Protein AF-A0A5C3EDG6-F1 (afdb_monomer_lite)

InterPro domains:
  IPR040554 Peroxisomal membrane protein PEX14-like, KPWE domain [PF17733] (113-162)
  IPR058841 PEX14-like, helix-turn-helix domain [PF25871] (17-84)

Secondary structure (DSSP, 8-state):
-------------HHHHHHHHHH-----HHHHHHHHHHHHHHHHTT--HHHHHHHHHHHHHHHHHHHH-----HHHHHHHHHHHS---S-----------------------PPPHHHHHHHHHHHTT-GGGSTT-----S----SPPPP--SPPPPPGGGSS-------------------------------

Organism: NCBI:txid86804

Structure (mmCIF, N/CA/C/O backbone):
data_AF-A0A5C3EDG6-F1
#
_entry.id   AF-A0A5C3EDG6-F1
#
loop_
_atom_site.group_PDB
_atom_site.id
_atom_site.type_symbol
_atom_site.label_atom_id
_atom_site.label_alt_id
_atom_site.label_comp_id
_atom_site.label_asym_id
_atom_site.label_entity_id
_atom_site.label_seq_id
_atom_site.pdbx_PDB_ins_code
_atom_site.Cartn_x
_atom_site.Cartn_y
_atom_site.Cartn_z
_atom_site.occupancy
_atom_site.B_iso_or_equiv
_atom_site.auth_seq_id
_atom_site.auth_comp_id
_atom_site.auth_asym_id
_atom_site.auth_atom_id
_atom_site.pdbx_PDB_model_num
ATOM 1 N N . MET A 1 1 ? -26.381 -23.309 8.662 1.00 38.94 1 MET A N 1
ATOM 2 C CA . MET A 1 1 ? -26.609 -22.016 7.978 1.00 38.94 1 MET A CA 1
ATOM 3 C C . MET A 1 1 ? -25.229 -21.528 7.627 1.00 38.94 1 MET A C 1
ATOM 5 O O . MET A 1 1 ? -24.615 -20.796 8.391 1.00 38.94 1 MET A O 1
ATOM 9 N N . ASP A 1 2 ? -24.713 -22.074 6.539 1.00 42.38 2 ASP A N 1
ATOM 10 C CA . ASP A 1 2 ? -23.326 -21.934 6.133 1.00 42.38 2 ASP A CA 1
ATOM 11 C C . ASP A 1 2 ? -23.305 -20.817 5.103 1.00 42.38 2 ASP A C 1
ATOM 13 O O . ASP A 1 2 ? -23.867 -20.935 4.014 1.00 42.38 2 ASP A O 1
ATOM 17 N N . VAL A 1 3 ? -22.793 -19.667 5.531 1.00 47.34 3 VAL A N 1
ATOM 18 C CA . VAL A 1 3 ? -22.734 -18.457 4.719 1.00 47.34 3 VAL A CA 1
ATOM 19 C C . VAL A 1 3 ? -21.514 -18.595 3.817 1.00 47.34 3 VAL A C 1
ATOM 21 O O . VAL A 1 3 ? -20.400 -18.218 4.179 1.00 47.34 3 VAL A O 1
ATOM 24 N N . ASP A 1 4 ? -21.737 -19.225 2.668 1.00 42.59 4 ASP A N 1
ATOM 25 C CA . ASP A 1 4 ? -20.781 -19.344 1.574 1.00 42.59 4 ASP A CA 1
ATOM 26 C C . ASP A 1 4 ? -20.322 -17.937 1.161 1.00 42.59 4 ASP A C 1
ATOM 28 O O . ASP A 1 4 ? -21.047 -17.172 0.528 1.00 42.59 4 ASP A O 1
ATOM 32 N N . THR A 1 5 ? -19.123 -17.554 1.601 1.00 53.88 5 THR A N 1
ATOM 33 C CA . THR A 1 5 ? -18.483 -16.284 1.232 1.00 53.88 5 THR A CA 1
ATOM 34 C C . THR A 1 5 ? -17.681 -16.492 -0.054 1.00 53.88 5 THR A C 1
ATOM 36 O O . THR A 1 5 ? -16.495 -16.173 -0.130 1.00 53.88 5 THR A O 1
ATOM 39 N N . SER A 1 6 ? -18.319 -17.071 -1.075 1.00 47.28 6 SER A N 1
ATOM 40 C CA . SER A 1 6 ? -17.792 -17.072 -2.436 1.00 47.28 6 SER A CA 1
ATOM 41 C C . SER A 1 6 ? -17.909 -15.652 -2.980 1.00 47.28 6 SER A C 1
ATOM 43 O O . SER A 1 6 ? -18.944 -15.217 -3.490 1.00 47.28 6 SER A O 1
ATOM 45 N N . LEU A 1 7 ? -16.838 -14.881 -2.794 1.00 44.56 7 LEU A N 1
ATOM 46 C CA . LEU A 1 7 ? -16.639 -13.646 -3.537 1.00 44.56 7 LEU A CA 1
ATOM 47 C C . LEU A 1 7 ? -16.675 -13.998 -5.032 1.00 44.56 7 LEU A C 1
ATOM 49 O O . LEU A 1 7 ? -15.916 -14.874 -5.457 1.00 44.56 7 LEU A O 1
ATOM 53 N N . PRO A 1 8 ? -17.501 -13.328 -5.853 1.00 41.94 8 PRO A N 1
ATOM 54 C CA . PRO A 1 8 ? -17.446 -13.518 -7.289 1.00 41.94 8 PRO A CA 1
ATOM 55 C C . PRO A 1 8 ? -16.081 -13.027 -7.778 1.00 41.94 8 PRO A C 1
ATOM 57 O O . PRO A 1 8 ? -15.821 -11.825 -7.843 1.00 41.94 8 PRO A O 1
ATOM 60 N N . SER A 1 9 ? -15.197 -13.965 -8.126 1.00 48.69 9 SER A N 1
ATOM 61 C CA . SER A 1 9 ? -14.055 -13.689 -8.991 1.00 48.69 9 SER A CA 1
ATOM 62 C C . SER A 1 9 ? -14.629 -13.347 -10.361 1.00 48.69 9 SER A C 1
ATOM 64 O O . SER A 1 9 ? -14.832 -14.205 -11.218 1.00 48.69 9 SER A O 1
ATOM 66 N N . VAL A 1 10 ? -15.001 -12.077 -10.529 1.00 45.22 10 VAL A N 1
ATOM 67 C CA . VAL A 1 10 ? -15.232 -11.507 -11.851 1.00 45.22 10 VAL A CA 1
ATOM 68 C C . VAL A 1 10 ? -13.946 -11.784 -12.632 1.00 45.22 10 VAL A C 1
ATOM 70 O O . VAL A 1 10 ? -12.870 -11.471 -12.108 1.00 45.22 10 VAL A O 1
ATOM 73 N N . PRO A 1 11 ? -14.011 -12.393 -13.828 1.00 48.34 11 PRO A N 1
ATOM 74 C CA . PRO A 1 11 ? -12.846 -12.576 -14.676 1.00 48.34 11 PRO A CA 1
ATOM 75 C C . PRO A 1 11 ? -12.397 -11.193 -15.152 1.00 48.34 11 PRO A C 1
ATOM 77 O O . PRO A 1 11 ? -12.751 -10.727 -16.230 1.00 48.34 11 PRO A O 1
ATOM 80 N N . TYR A 1 12 ? -11.657 -10.492 -14.300 1.00 58.28 12 TYR A N 1
ATOM 81 C CA . TYR A 1 12 ? -10.807 -9.403 -14.725 1.00 58.28 12 TYR A CA 1
ATOM 82 C C . TYR A 1 12 ? -9.760 -10.048 -15.616 1.00 58.28 12 TYR A C 1
ATOM 84 O O . TYR A 1 12 ? -8.950 -10.846 -15.142 1.00 58.28 12 TYR A O 1
ATOM 92 N N . ASP A 1 13 ? -9.828 -9.753 -16.909 1.00 73.25 13 ASP A N 1
ATOM 93 C CA . ASP A 1 13 ? -8.833 -10.196 -17.871 1.00 73.25 13 ASP A CA 1
ATOM 94 C C . ASP A 1 13 ? -7.509 -9.494 -17.526 1.00 73.25 13 ASP A C 1
ATOM 96 O O . ASP A 1 13 ? -7.235 -8.363 -17.939 1.00 73.25 13 ASP A O 1
ATOM 100 N N . ARG A 1 14 ? -6.745 -10.122 -16.622 1.00 75.62 14 ARG A N 1
ATOM 101 C CA . ARG A 1 14 ? -5.513 -9.578 -16.033 1.00 75.62 14 ARG A CA 1
ATOM 102 C C . ARG A 1 14 ? -4.515 -9.201 -17.125 1.00 75.62 14 ARG A C 1
ATOM 104 O O . ARG A 1 14 ? -3.837 -8.189 -17.007 1.00 75.62 14 ARG A O 1
ATOM 111 N N . GLU A 1 15 ? -4.502 -9.957 -18.215 1.00 78.19 15 GLU A N 1
ATOM 112 C CA . GLU A 1 15 ? -3.684 -9.714 -19.402 1.00 78.19 15 GLU A CA 1
ATOM 113 C C . GLU A 1 15 ? -4.014 -8.365 -20.062 1.00 78.19 15 GLU A C 1
ATOM 115 O O . GLU A 1 15 ? -3.121 -7.571 -20.368 1.00 78.19 15 GLU A O 1
ATOM 120 N N . VAL A 1 16 ? -5.301 -8.042 -20.218 1.00 80.12 16 VAL A N 1
ATOM 121 C CA . VAL A 1 16 ? -5.761 -6.757 -20.781 1.00 80.12 16 VAL A CA 1
ATOM 122 C C . VAL A 1 16 ? -5.409 -5.594 -19.850 1.00 80.12 16 VAL A C 1
ATOM 124 O O . VAL A 1 16 ? -5.025 -4.511 -20.290 1.00 80.12 16 VAL A O 1
ATOM 127 N N . ILE A 1 17 ? -5.491 -5.827 -18.543 1.00 81.69 17 ILE A N 1
ATOM 128 C CA . ILE A 1 17 ? -5.118 -4.855 -17.514 1.00 81.69 17 ILE A CA 1
ATOM 129 C C . ILE A 1 17 ? -3.613 -4.565 -17.550 1.00 81.69 17 ILE A C 1
ATOM 131 O O . ILE A 1 17 ? -3.209 -3.402 -17.594 1.00 81.69 17 ILE A O 1
ATOM 135 N N . TYR A 1 18 ? -2.773 -5.599 -17.565 1.00 83.31 18 TYR A N 1
ATOM 136 C CA . TYR A 1 18 ? -1.324 -5.428 -17.562 1.00 83.31 18 TYR A CA 1
ATOM 137 C C . TYR A 1 18 ? -0.801 -4.846 -18.874 1.00 83.31 18 TYR A C 1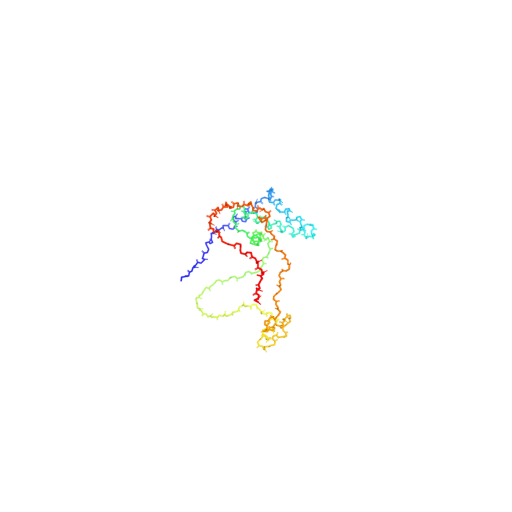
ATOM 139 O O . TYR A 1 18 ? 0.073 -3.979 -18.853 1.00 83.31 18 TYR A O 1
ATOM 147 N N . THR A 1 19 ? -1.377 -5.229 -20.013 1.00 82.62 19 THR A N 1
ATOM 148 C CA . THR A 1 19 ? -1.053 -4.603 -21.304 1.00 82.62 19 THR A CA 1
ATOM 149 C C . THR A 1 19 ? -1.435 -3.120 -21.319 1.00 82.62 19 THR A C 1
ATOM 151 O O . THR A 1 19 ? -0.597 -2.278 -21.648 1.00 82.62 19 THR A O 1
ATOM 154 N N . ALA A 1 20 ? -2.631 -2.753 -20.850 1.00 82.44 20 ALA A N 1
ATOM 155 C CA . ALA A 1 20 ? -3.026 -1.349 -20.713 1.00 82.44 20 ALA A CA 1
ATOM 156 C C . ALA A 1 20 ? -2.118 -0.564 -19.744 1.00 82.44 20 ALA A C 1
ATOM 158 O O . ALA A 1 20 ? -1.786 0.594 -20.003 1.00 82.44 20 ALA A O 1
ATOM 159 N N . LEU A 1 21 ? -1.661 -1.195 -18.660 1.00 82.62 21 LEU A N 1
ATOM 160 C CA . LEU A 1 21 ? -0.717 -0.616 -17.701 1.00 82.62 21 LEU A CA 1
ATOM 161 C C . LEU A 1 21 ? 0.676 -0.378 -18.315 1.00 82.62 21 LEU A C 1
ATOM 163 O O . LEU A 1 21 ? 1.315 0.634 -18.010 1.00 82.62 21 LEU A O 1
ATOM 167 N N . THR A 1 22 ? 1.150 -1.267 -19.199 1.00 80.19 22 THR A N 1
ATOM 168 C CA . THR A 1 22 ? 2.416 -1.055 -19.929 1.00 80.19 22 THR A CA 1
ATOM 169 C C . THR A 1 22 ? 2.339 0.120 -20.898 1.00 80.19 22 THR A C 1
ATOM 171 O O . THR A 1 22 ? 3.324 0.837 -21.060 1.00 80.19 22 THR A O 1
ATOM 174 N N . GLN A 1 23 ? 1.166 0.354 -21.491 1.00 81.75 23 GLN A N 1
ATOM 175 C CA . GLN A 1 23 ? 0.934 1.454 -22.423 1.00 81.75 23 GLN A CA 1
ATOM 176 C C . GLN A 1 23 ? 0.619 2.787 -21.726 1.00 81.75 23 GLN A C 1
ATOM 178 O O . GLN A 1 23 ? 0.672 3.841 -22.357 1.00 81.75 23 GLN A O 1
ATOM 183 N N . PHE A 1 24 ? 0.300 2.755 -20.430 1.00 77.62 24 PHE A N 1
ATOM 184 C CA . PHE A 1 24 ? -0.007 3.949 -19.654 1.00 77.62 24 PHE A CA 1
ATOM 185 C C . PHE A 1 24 ? 1.219 4.859 -19.492 1.00 77.62 24 PHE A C 1
ATOM 187 O O . PHE A 1 24 ? 2.280 4.419 -19.030 1.00 77.62 24 PHE A O 1
ATOM 194 N N . ASP A 1 25 ? 1.034 6.137 -19.818 1.00 76.81 25 ASP A N 1
ATOM 195 C CA . ASP A 1 25 ? 2.048 7.186 -19.722 1.00 76.81 25 ASP A CA 1
ATOM 196 C C . ASP A 1 25 ? 1.902 8.000 -18.420 1.00 76.81 25 ASP A C 1
ATOM 198 O O . ASP A 1 25 ? 0.802 8.261 -17.937 1.00 76.81 25 ASP A O 1
ATOM 202 N N . GLU A 1 26 ? 3.026 8.402 -17.833 1.00 77.38 26 GLU A N 1
ATOM 203 C CA . GLU A 1 26 ? 3.132 9.050 -16.515 1.00 77.38 26 GLU A CA 1
ATOM 204 C C . GLU A 1 26 ? 3.034 10.589 -16.592 1.00 77.38 26 GLU A C 1
ATOM 206 O O . GLU A 1 26 ? 3.588 11.316 -15.760 1.00 77.38 26 GLU A O 1
ATOM 211 N N . THR A 1 27 ? 2.355 11.116 -17.611 1.00 83.31 27 THR A N 1
ATOM 212 C CA . THR A 1 27 ? 2.278 12.560 -17.898 1.00 83.31 27 THR A CA 1
ATOM 213 C C . THR A 1 27 ? 1.319 13.329 -16.991 1.00 83.31 27 THR A C 1
ATOM 215 O O . THR A 1 27 ? 1.265 14.554 -17.059 1.00 83.31 27 THR A O 1
ATOM 218 N N . ASP A 1 28 ? 0.528 12.634 -16.176 1.00 87.56 28 ASP A N 1
ATOM 219 C CA . ASP A 1 28 ? -0.488 13.240 -15.315 1.00 87.56 28 ASP A CA 1
ATOM 220 C C . ASP A 1 28 ? 0.156 14.098 -14.205 1.00 87.56 28 ASP A C 1
ATOM 222 O O . ASP A 1 28 ? 1.026 13.641 -13.457 1.00 87.56 28 ASP A O 1
ATOM 226 N N . ALA A 1 29 ? -0.271 15.360 -14.102 1.00 88.81 29 ALA A N 1
ATOM 227 C CA . ALA A 1 29 ? 0.284 16.317 -13.150 1.00 88.81 29 ALA A CA 1
ATOM 228 C C . ALA A 1 29 ? -0.019 15.941 -11.689 1.00 88.81 29 ALA A C 1
ATOM 230 O O . ALA A 1 29 ? 0.822 16.160 -10.815 1.00 88.81 29 ALA A O 1
ATOM 231 N N . GLU A 1 30 ? -1.183 15.344 -11.415 1.00 88.50 30 GLU A N 1
ATOM 232 C CA . GLU A 1 30 ? -1.562 14.911 -10.065 1.00 88.50 30 GLU A CA 1
ATOM 233 C C . GLU A 1 30 ? -0.693 13.735 -9.618 1.00 88.50 30 GLU A C 1
ATOM 235 O O . GLU A 1 30 ? -0.201 13.703 -8.486 1.00 88.50 30 GLU A O 1
ATOM 240 N N . PHE A 1 31 ? -0.429 12.805 -10.540 1.00 90.25 31 PHE A N 1
ATOM 241 C CA . PHE A 1 31 ? 0.477 11.688 -10.300 1.00 90.25 31 PHE A CA 1
ATOM 242 C C . PHE A 1 31 ? 1.897 12.172 -9.989 1.00 90.25 31 PHE A C 1
ATOM 244 O O . PHE A 1 31 ? 2.488 11.748 -8.994 1.00 90.25 31 PHE A O 1
ATOM 251 N N . GLN A 1 32 ? 2.441 13.088 -10.796 1.00 92.06 32 GLN A N 1
ATOM 252 C CA . GLN A 1 32 ? 3.792 13.617 -10.591 1.00 92.06 32 GLN A CA 1
ATOM 253 C C . GLN A 1 32 ? 3.925 14.375 -9.269 1.00 92.06 32 GLN A C 1
ATOM 255 O O . GLN A 1 32 ? 4.909 14.176 -8.555 1.00 92.06 32 GLN A O 1
ATOM 260 N N . ALA A 1 33 ? 2.934 15.196 -8.909 1.00 92.12 33 ALA A N 1
ATOM 261 C CA . ALA A 1 33 ? 2.909 15.898 -7.628 1.00 92.12 33 ALA A CA 1
ATOM 262 C C . ALA A 1 33 ? 2.863 14.921 -6.437 1.00 92.12 33 ALA A C 1
ATOM 264 O O . ALA A 1 33 ? 3.603 15.081 -5.459 1.00 92.12 33 ALA A O 1
ATOM 265 N N . GLY A 1 34 ? 2.049 13.864 -6.536 1.00 91.31 34 GLY A N 1
ATOM 266 C CA . GLY A 1 34 ? 1.976 12.810 -5.523 1.00 91.31 34 GLY A CA 1
ATOM 267 C C . GLY A 1 34 ? 3.295 12.050 -5.374 1.00 91.31 34 GLY A C 1
ATOM 268 O O . GLY A 1 34 ? 3.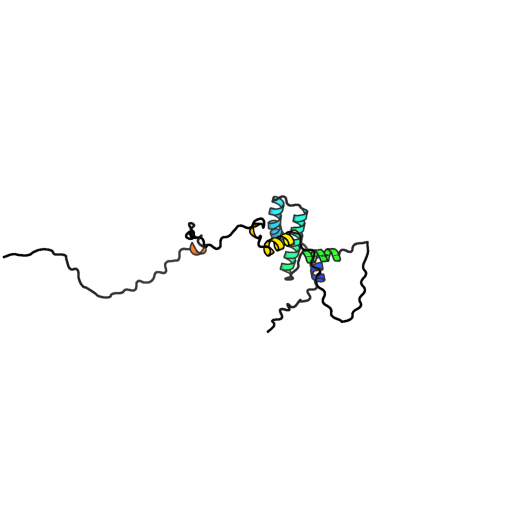803 11.886 -4.264 1.00 91.31 34 GLY A O 1
ATOM 269 N N . ILE A 1 35 ? 3.906 11.649 -6.490 1.00 93.62 35 ILE A N 1
ATOM 270 C CA . ILE A 1 35 ? 5.176 10.918 -6.476 1.00 93.62 35 ILE A CA 1
ATOM 271 C C . ILE A 1 35 ? 6.344 11.780 -5.986 1.00 93.62 35 ILE A C 1
ATOM 273 O O . ILE A 1 35 ? 7.177 11.286 -5.230 1.00 93.62 35 ILE A O 1
ATOM 277 N N . GLN A 1 36 ? 6.391 13.067 -6.340 1.00 92.56 36 GLN A N 1
ATOM 278 C CA . GLN A 1 36 ? 7.383 14.022 -5.826 1.00 92.56 36 GLN A CA 1
ATOM 279 C C . GLN A 1 36 ? 7.344 14.119 -4.295 1.00 92.56 36 GLN A C 1
ATOM 281 O O . GLN A 1 36 ? 8.393 14.162 -3.655 1.00 92.56 36 GLN A O 1
ATOM 286 N N . THR A 1 37 ? 6.149 14.073 -3.700 1.00 95.19 37 THR A N 1
ATOM 287 C CA . THR A 1 37 ? 5.973 14.124 -2.239 1.00 95.19 37 THR A CA 1
ATOM 288 C C . THR A 1 37 ? 6.568 12.900 -1.534 1.00 95.19 37 THR A C 1
ATOM 290 O O . THR A 1 37 ? 7.068 13.014 -0.419 1.00 95.19 37 THR A O 1
ATOM 293 N N . ILE A 1 38 ? 6.554 11.732 -2.183 1.00 93.25 38 ILE A N 1
ATOM 294 C CA . ILE A 1 38 ? 7.095 10.477 -1.633 1.00 93.25 38 ILE A CA 1
ATOM 295 C C . ILE A 1 38 ? 8.597 10.353 -1.924 1.00 93.25 38 ILE A C 1
ATOM 297 O O . ILE A 1 38 ? 9.382 9.967 -1.056 1.00 93.25 38 ILE A O 1
ATOM 301 N N . ILE A 1 39 ? 9.012 10.695 -3.145 1.00 93.81 39 ILE A N 1
ATOM 302 C CA . ILE A 1 39 ? 10.394 10.544 -3.604 1.00 93.81 39 ILE A CA 1
ATOM 303 C C . ILE A 1 39 ? 11.306 11.642 -3.045 1.00 93.81 39 ILE A C 1
ATOM 305 O O . ILE A 1 39 ? 12.454 11.347 -2.721 1.00 93.81 39 ILE A O 1
ATOM 309 N N . GLY A 1 40 ? 10.830 12.879 -2.879 1.00 91.19 40 GLY A N 1
ATOM 310 C CA . GLY A 1 40 ? 11.636 13.989 -2.353 1.00 91.19 40 GLY A CA 1
ATOM 311 C C . GLY A 1 40 ? 12.293 13.679 -0.997 1.00 91.19 40 GLY A C 1
ATOM 312 O O . GLY A 1 40 ? 13.512 13.841 -0.859 1.00 91.19 40 GLY A O 1
ATOM 313 N N . PRO A 1 41 ? 11.545 13.149 -0.009 1.00 92.94 41 PRO A N 1
ATOM 314 C CA . PRO A 1 41 ? 12.116 12.662 1.245 1.00 92.94 41 PRO A CA 1
ATOM 315 C C . PRO A 1 41 ? 13.090 11.487 1.064 1.00 92.94 41 PRO A C 1
ATOM 317 O O . PRO A 1 41 ? 14.136 11.464 1.713 1.00 92.94 41 PRO A O 1
ATOM 320 N N . MET A 1 42 ? 12.801 10.528 0.173 1.00 90.00 42 MET A N 1
ATOM 321 C CA . MET A 1 42 ? 13.694 9.385 -0.091 1.00 90.00 42 MET A CA 1
ATOM 322 C C . MET A 1 42 ? 15.032 9.816 -0.705 1.00 90.00 42 MET A C 1
ATOM 324 O O . MET A 1 42 ? 16.082 9.325 -0.292 1.00 90.00 42 MET A O 1
ATOM 328 N N . GLN A 1 43 ? 15.002 10.755 -1.652 1.00 90.75 43 GLN A N 1
ATOM 329 C CA . GLN A 1 43 ? 16.196 11.335 -2.272 1.00 90.75 43 GLN A CA 1
ATOM 330 C C . GLN A 1 43 ? 17.039 12.090 -1.246 1.00 90.75 43 GLN A C 1
ATOM 332 O O . GLN A 1 43 ? 18.249 11.898 -1.174 1.00 90.75 43 GLN A O 1
ATOM 337 N N . SER A 1 44 ? 16.388 12.896 -0.404 1.00 90.06 44 SER A N 1
ATOM 338 C CA . SER A 1 44 ? 17.057 13.655 0.660 1.00 90.06 44 SER A CA 1
ATOM 339 C C . SER A 1 44 ? 17.678 12.752 1.730 1.00 90.06 44 SER A C 1
ATOM 341 O O . SER A 1 44 ? 18.691 13.105 2.325 1.00 90.06 44 SER A O 1
ATOM 343 N N . SER A 1 45 ? 17.095 11.571 1.954 1.00 89.88 45 SER A N 1
ATOM 344 C CA . SER A 1 45 ? 17.594 10.577 2.912 1.00 89.88 45 SER A CA 1
ATOM 345 C C . SER A 1 45 ? 18.742 9.720 2.361 1.00 89.88 45 SER A C 1
ATOM 347 O O . SER A 1 45 ? 19.256 8.868 3.080 1.00 89.88 45 SER A O 1
ATOM 349 N N . GLY A 1 46 ? 19.150 9.916 1.100 1.00 88.38 46 GLY A N 1
ATOM 350 C CA . GLY A 1 46 ? 20.249 9.165 0.485 1.00 88.38 46 GLY A CA 1
ATOM 351 C C . GLY A 1 46 ? 19.904 7.714 0.133 1.00 88.38 46 GLY A C 1
ATOM 352 O O . GLY A 1 46 ? 20.796 6.870 0.085 1.00 88.38 46 GLY A O 1
ATOM 353 N N . VAL A 1 47 ? 18.623 7.402 -0.096 1.00 90.88 47 VAL A N 1
ATOM 354 C CA . VAL A 1 47 ? 18.190 6.063 -0.530 1.00 90.88 47 VAL A CA 1
ATOM 355 C C . VAL A 1 47 ? 18.751 5.748 -1.924 1.00 90.88 47 VAL A C 1
ATOM 357 O O . VAL A 1 47 ? 18.868 6.634 -2.771 1.00 90.88 47 VAL A O 1
ATOM 360 N N . ALA A 1 48 ? 19.081 4.476 -2.173 1.00 92.19 48 ALA A N 1
ATOM 361 C CA . ALA A 1 48 ? 19.593 4.023 -3.463 1.00 92.19 48 ALA A CA 1
ATOM 362 C C . ALA A 1 48 ? 18.638 4.388 -4.623 1.00 92.19 48 ALA A C 1
ATOM 364 O O . ALA A 1 48 ? 17.415 4.256 -4.482 1.00 92.19 48 ALA A O 1
ATOM 365 N N . PRO A 1 49 ? 19.170 4.794 -5.793 1.00 87.38 49 PRO A N 1
ATOM 366 C CA . PRO A 1 49 ? 18.353 5.203 -6.937 1.00 87.38 49 PRO A CA 1
ATOM 367 C C . PRO A 1 49 ? 17.435 4.079 -7.437 1.00 87.38 49 PRO A C 1
ATOM 369 O O . PRO A 1 49 ? 16.298 4.342 -7.817 1.00 87.38 49 PRO A O 1
ATOM 372 N N . GLU A 1 50 ? 17.870 2.822 -7.340 1.00 90.62 50 GLU A N 1
ATOM 373 C CA . GLU A 1 50 ? 17.070 1.646 -7.710 1.00 90.62 50 GLU A CA 1
ATOM 374 C C . GLU A 1 50 ? 15.773 1.538 -6.896 1.00 90.62 50 GLU A C 1
ATOM 376 O O . GLU A 1 50 ? 14.709 1.225 -7.429 1.00 90.62 50 GLU A O 1
ATOM 381 N N . GLN A 1 51 ? 15.836 1.856 -5.602 1.00 88.81 51 GLN A N 1
ATOM 382 C CA . GLN A 1 51 ? 14.674 1.804 -4.722 1.00 88.81 51 GLN A CA 1
ATOM 383 C C . GLN A 1 51 ? 13.726 2.980 -4.980 1.00 88.81 51 GLN A C 1
ATOM 385 O O . GLN A 1 51 ? 12.512 2.833 -4.861 1.00 88.81 51 GLN A O 1
ATOM 390 N N . ILE A 1 52 ? 14.255 4.136 -5.388 1.00 90.88 52 ILE A N 1
ATOM 391 C CA . ILE A 1 52 ? 13.443 5.271 -5.841 1.00 90.88 52 ILE A CA 1
ATOM 392 C C . ILE A 1 52 ? 12.676 4.899 -7.118 1.00 90.88 52 ILE A C 1
ATOM 394 O O . ILE A 1 52 ? 11.477 5.169 -7.217 1.00 90.88 52 ILE A O 1
ATOM 398 N N . GLU A 1 53 ? 13.331 4.233 -8.071 1.00 90.31 53 GLU A N 1
ATOM 399 C CA . GLU A 1 53 ? 12.672 3.724 -9.276 1.00 90.31 53 GLU A CA 1
ATOM 400 C C . GLU A 1 53 ? 11.622 2.657 -8.962 1.00 90.31 53 GLU A C 1
ATOM 402 O O . GLU A 1 53 ? 10.547 2.655 -9.563 1.00 90.31 53 GLU A O 1
ATOM 407 N N . GLU A 1 54 ? 11.897 1.757 -8.018 1.00 90.12 54 GLU A N 1
ATOM 408 C CA . GLU A 1 54 ? 10.922 0.759 -7.586 1.00 90.12 54 GLU A CA 1
ATOM 409 C C . GLU A 1 54 ? 9.700 1.409 -6.929 1.00 90.12 54 GLU A C 1
ATOM 411 O O . GLU A 1 54 ? 8.568 1.063 -7.271 1.00 90.12 54 GLU A O 1
ATOM 416 N N . THR A 1 55 ? 9.901 2.391 -6.049 1.00 91.56 55 THR A N 1
ATOM 417 C CA . THR A 1 55 ? 8.803 3.168 -5.462 1.00 91.56 55 THR A CA 1
ATOM 418 C C . THR A 1 55 ? 7.992 3.878 -6.544 1.00 91.56 55 THR A C 1
ATOM 420 O O . THR A 1 55 ? 6.761 3.857 -6.496 1.00 91.56 55 THR A O 1
ATOM 423 N N . LYS A 1 56 ? 8.651 4.438 -7.566 1.00 91.00 56 LYS A N 1
ATOM 424 C CA . LYS A 1 56 ? 7.979 5.058 -8.714 1.00 91.00 56 LYS A CA 1
ATOM 425 C C . LYS A 1 56 ? 7.121 4.051 -9.487 1.00 91.00 56 LYS A C 1
ATOM 427 O O . LYS A 1 56 ? 5.948 4.318 -9.744 1.00 91.00 56 LYS A O 1
ATOM 432 N N . LYS A 1 57 ? 7.669 2.869 -9.796 1.00 89.50 57 LYS A N 1
ATOM 433 C CA . LYS A 1 57 ? 6.943 1.780 -10.474 1.00 89.50 57 LYS A CA 1
ATOM 434 C C . LYS A 1 57 ? 5.746 1.305 -9.646 1.00 89.50 57 LYS A C 1
ATOM 436 O O . LYS A 1 57 ? 4.656 1.171 -10.191 1.00 89.50 57 LYS A O 1
ATOM 441 N N . ARG A 1 58 ? 5.913 1.113 -8.332 1.00 90.44 58 ARG A N 1
ATOM 442 C CA . ARG A 1 58 ? 4.822 0.744 -7.409 1.00 90.44 58 ARG A CA 1
ATOM 443 C C . ARG A 1 58 ? 3.706 1.782 -7.405 1.00 90.44 58 ARG A C 1
ATOM 445 O O . ARG A 1 58 ? 2.539 1.426 -7.544 1.00 90.44 58 ARG A O 1
ATOM 452 N N . ALA A 1 59 ? 4.061 3.059 -7.304 1.00 92.19 59 ALA A N 1
ATOM 453 C CA . ALA A 1 59 ? 3.085 4.139 -7.337 1.00 92.19 59 ALA A CA 1
ATOM 454 C C . ALA A 1 59 ? 2.352 4.223 -8.681 1.00 92.19 59 ALA A C 1
ATOM 456 O O . ALA A 1 59 ? 1.157 4.498 -8.688 1.00 92.19 59 ALA A O 1
ATOM 457 N N . LYS A 1 60 ? 3.029 3.950 -9.807 1.00 89.06 60 LYS A N 1
ATOM 458 C CA . LYS A 1 60 ? 2.393 3.878 -11.132 1.00 89.06 60 LYS A CA 1
ATOM 459 C C . LYS A 1 60 ? 1.283 2.826 -11.155 1.00 89.06 60 LYS A C 1
ATOM 461 O O . LYS A 1 60 ? 0.165 3.129 -11.565 1.00 89.06 60 LYS A O 1
ATOM 466 N N . VAL A 1 61 ? 1.582 1.608 -10.690 1.00 89.00 61 VAL A N 1
ATOM 467 C CA . VAL A 1 61 ? 0.598 0.512 -10.624 1.00 89.00 61 VAL A CA 1
ATOM 468 C C . VAL A 1 61 ? -0.575 0.887 -9.723 1.00 89.00 61 VAL A C 1
ATOM 470 O O . VAL A 1 61 ? -1.728 0.733 -10.122 1.00 89.00 61 VAL A O 1
ATOM 473 N N . PHE A 1 62 ? -0.290 1.461 -8.552 1.00 89.31 62 PHE A N 1
ATOM 474 C CA . PHE A 1 62 ? -1.314 1.917 -7.615 1.00 89.31 62 PHE A CA 1
ATOM 475 C C . PHE A 1 62 ? -2.212 3.015 -8.205 1.00 89.31 62 PHE A C 1
ATOM 477 O O . PHE A 1 62 ? -3.434 2.936 -8.112 1.00 89.31 62 PHE A O 1
ATOM 484 N N . PHE A 1 63 ? -1.631 4.025 -8.855 1.00 89.69 63 PHE A N 1
ATOM 485 C CA . PHE A 1 63 ? -2.390 5.117 -9.466 1.00 89.69 63 PHE A CA 1
ATOM 486 C C . PHE A 1 63 ? -3.291 4.621 -10.599 1.00 89.69 63 PHE A C 1
ATOM 488 O O . PHE A 1 63 ? -4.454 5.009 -10.689 1.00 89.69 63 PHE A O 1
ATOM 495 N N . TRP A 1 64 ? -2.777 3.728 -11.445 1.00 87.88 64 TRP A N 1
ATOM 496 C CA . TRP A 1 64 ? -3.562 3.134 -12.521 1.00 87.88 64 TRP A CA 1
ATOM 497 C C . TRP A 1 64 ? -4.711 2.275 -11.978 1.00 87.88 64 TRP A C 1
ATOM 499 O O . TRP A 1 64 ? -5.840 2.401 -12.457 1.00 87.88 64 TRP A O 1
ATOM 509 N N . SER A 1 65 ? -4.444 1.476 -10.935 1.00 88.62 65 SER A N 1
ATOM 510 C CA . SER A 1 65 ? -5.453 0.699 -10.203 1.00 88.62 65 SER A CA 1
ATOM 511 C C . SER A 1 65 ? -6.557 1.600 -9.641 1.00 88.62 65 SER A C 1
ATOM 513 O O . SER A 1 65 ? -7.742 1.338 -9.847 1.00 88.62 65 SER A O 1
ATOM 515 N N . GLN A 1 66 ? -6.178 2.723 -9.029 1.00 86.06 66 GLN A N 1
ATOM 516 C CA . GLN A 1 66 ? -7.116 3.703 -8.488 1.00 86.06 66 GLN A CA 1
ATOM 517 C C . GLN A 1 66 ? -7.956 4.374 -9.588 1.00 86.06 66 GLN A C 1
ATOM 519 O O . GLN A 1 66 ? -9.137 4.644 -9.387 1.00 86.06 66 GLN A O 1
ATOM 524 N N . LYS A 1 67 ? -7.363 4.634 -10.761 1.00 83.12 67 LYS A N 1
ATOM 525 C CA . LYS A 1 67 ? -8.013 5.329 -11.884 1.00 83.12 67 LYS A CA 1
ATOM 526 C C . LYS A 1 67 ? -8.992 4.443 -12.657 1.00 83.12 67 LYS A C 1
ATOM 528 O O . LYS A 1 67 ? -10.013 4.937 -13.125 1.00 83.12 67 LYS A O 1
ATOM 533 N N . THR A 1 68 ? -8.688 3.154 -12.803 1.00 81.62 68 THR A N 1
ATOM 534 C CA . THR A 1 68 ? -9.570 2.181 -13.478 1.00 81.62 68 THR A CA 1
ATOM 535 C C . THR A 1 68 ? -10.528 1.468 -12.527 1.00 81.62 68 THR A C 1
ATOM 537 O O . THR A 1 68 ? -11.483 0.856 -12.994 1.00 81.62 68 THR A O 1
ATOM 540 N N . GLY A 1 69 ? -10.302 1.546 -11.212 1.00 79.38 69 GLY A N 1
ATOM 541 C CA . GLY A 1 69 ? -11.080 0.817 -10.206 1.00 79.38 69 GLY A CA 1
ATOM 542 C C . GLY A 1 69 ? -10.740 -0.676 -10.123 1.00 79.38 69 GLY A C 1
ATOM 543 O O . GLY A 1 69 ? -11.358 -1.402 -9.346 1.00 79.38 69 GLY A O 1
ATOM 544 N N . ASN A 1 70 ? -9.747 -1.136 -10.888 1.00 79.81 70 ASN A N 1
ATOM 545 C CA . ASN A 1 70 ? -9.286 -2.519 -10.885 1.00 79.81 70 ASN A CA 1
ATOM 546 C C . ASN A 1 70 ? -8.180 -2.671 -9.840 1.00 79.81 70 ASN A C 1
ATOM 548 O O . ASN A 1 70 ? -7.181 -1.960 -9.901 1.00 79.81 70 ASN A O 1
ATOM 552 N N . GLN A 1 71 ? -8.319 -3.598 -8.894 1.00 78.75 71 GLN A N 1
ATOM 553 C CA . GLN A 1 71 ? -7.277 -3.877 -7.899 1.00 78.75 71 GLN A CA 1
ATOM 554 C C . GLN A 1 71 ? -6.104 -4.598 -8.574 1.00 78.75 71 GLN A C 1
ATOM 556 O O . GLN A 1 71 ? -6.248 -5.743 -9.004 1.00 78.75 71 GLN A O 1
ATOM 561 N N . VAL A 1 72 ? -4.956 -3.925 -8.689 1.00 82.25 72 VAL A N 1
ATOM 562 C CA . VAL A 1 72 ? -3.740 -4.492 -9.285 1.00 82.25 72 VAL A CA 1
ATOM 563 C C . VAL A 1 72 ? -2.604 -4.456 -8.277 1.00 82.25 72 VAL A C 1
ATOM 565 O O . VAL A 1 72 ? -2.202 -3.382 -7.834 1.00 82.25 72 VAL A O 1
ATOM 568 N N . ASP A 1 73 ? -2.064 -5.629 -7.951 1.00 85.25 73 ASP A N 1
ATOM 569 C CA . ASP A 1 73 ? -0.883 -5.738 -7.103 1.00 85.25 73 ASP A CA 1
ATOM 570 C C . ASP A 1 73 ? 0.422 -5.601 -7.910 1.00 85.25 73 ASP A C 1
ATOM 572 O O . ASP A 1 73 ? 0.540 -6.064 -9.051 1.00 85.25 73 ASP A O 1
ATOM 576 N N . TYR A 1 74 ? 1.425 -4.952 -7.311 1.00 85.06 74 TYR A N 1
ATOM 577 C CA . TYR A 1 74 ? 2.725 -4.736 -7.948 1.00 85.06 74 TYR A CA 1
ATOM 578 C C . TYR A 1 74 ? 3.526 -6.034 -8.121 1.00 85.06 74 TYR A C 1
ATOM 580 O O . TYR A 1 74 ? 4.228 -6.182 -9.125 1.00 85.06 74 TYR A O 1
ATOM 588 N N . ALA A 1 75 ? 3.441 -6.971 -7.171 1.00 85.38 75 ALA A N 1
ATOM 589 C CA . ALA A 1 75 ? 4.138 -8.249 -7.266 1.00 85.38 75 ALA A CA 1
ATOM 590 C C . ALA A 1 75 ? 3.555 -9.102 -8.399 1.00 85.38 75 ALA A C 1
ATOM 592 O O . ALA A 1 75 ? 4.320 -9.649 -9.196 1.00 85.38 75 ALA A O 1
ATOM 593 N N . ASP A 1 76 ? 2.228 -9.116 -8.541 1.00 83.50 76 ASP A N 1
ATOM 594 C CA . ASP A 1 76 ? 1.541 -9.804 -9.638 1.00 83.50 76 ASP A CA 1
ATOM 595 C C . ASP A 1 76 ? 1.929 -9.222 -11.010 1.00 83.50 76 ASP A C 1
ATOM 597 O O . ASP A 1 76 ? 2.289 -9.964 -11.926 1.00 83.50 76 ASP A O 1
ATOM 601 N N . TYR A 1 77 ? 1.944 -7.889 -11.152 1.00 83.31 77 TYR A N 1
ATOM 602 C CA . TYR A 1 77 ? 2.381 -7.238 -12.394 1.00 83.31 77 TYR A CA 1
ATOM 603 C C . TYR A 1 77 ? 3.844 -7.558 -12.740 1.00 83.31 77 TYR A C 1
ATOM 605 O O . TYR A 1 77 ? 4.177 -7.807 -13.898 1.00 83.31 77 TYR A O 1
ATOM 613 N N . LYS A 1 78 ? 4.734 -7.593 -11.742 1.00 85.38 78 LYS A N 1
ATOM 614 C CA . LYS A 1 78 ? 6.149 -7.940 -11.942 1.00 85.38 78 LYS A CA 1
ATOM 615 C C . LYS A 1 78 ? 6.328 -9.402 -12.370 1.00 85.38 78 LYS A C 1
ATOM 617 O O . LYS A 1 78 ? 7.167 -9.686 -13.230 1.00 85.38 78 LYS A O 1
ATOM 622 N N . ALA A 1 79 ? 5.550 -10.320 -11.797 1.00 85.25 79 ALA A N 1
ATOM 623 C CA . ALA A 1 79 ? 5.546 -11.729 -12.185 1.00 85.25 79 ALA A CA 1
ATOM 624 C C . ALA A 1 79 ? 5.042 -11.917 -13.625 1.00 85.25 79 ALA A C 1
ATOM 626 O O . ALA A 1 79 ? 5.653 -12.650 -14.407 1.00 85.25 79 ALA A O 1
ATOM 627 N N . TRP A 1 80 ? 3.995 -11.182 -14.006 1.00 84.94 80 TRP A N 1
ATOM 628 C CA . TRP A 1 80 ? 3.505 -11.137 -15.382 1.00 84.94 80 TRP A CA 1
ATOM 629 C C . TRP A 1 80 ? 4.563 -10.594 -16.350 1.00 84.94 80 TRP A C 1
ATOM 631 O O . TRP A 1 80 ? 4.846 -11.224 -17.366 1.00 84.94 80 TRP A O 1
ATOM 641 N N . LEU A 1 81 ? 5.242 -9.496 -16.001 1.00 81.88 81 LEU A N 1
ATOM 642 C CA . LEU A 1 81 ? 6.314 -8.923 -16.822 1.00 81.88 81 LEU A CA 1
ATOM 643 C C . LEU A 1 81 ? 7.461 -9.921 -17.047 1.00 81.88 81 LEU A C 1
ATOM 645 O O . LEU A 1 81 ? 8.006 -10.013 -18.143 1.00 81.88 81 LEU A O 1
ATOM 649 N N . SER A 1 82 ? 7.800 -10.693 -16.011 1.00 81.31 82 SER A N 1
ATOM 650 C CA . SER A 1 82 ? 8.839 -11.730 -16.065 1.00 81.31 82 SER A CA 1
ATOM 651 C C . SER A 1 82 ? 8.429 -12.920 -16.938 1.00 81.31 82 SER A C 1
ATOM 653 O O . SER A 1 82 ? 9.282 -13.551 -17.552 1.00 81.31 82 SER A O 1
ATOM 655 N N . SER A 1 83 ? 7.129 -13.208 -17.008 1.00 75.62 83 SER A N 1
ATOM 656 C CA . SER A 1 83 ? 6.564 -14.304 -17.804 1.00 75.62 83 SER A CA 1
ATOM 657 C C . SER A 1 83 ? 6.337 -13.909 -19.269 1.00 75.62 83 SER A C 1
ATOM 659 O O . SER A 1 83 ? 6.489 -14.737 -20.162 1.00 75.62 83 SER A O 1
ATOM 661 N N . ASN A 1 84 ? 6.009 -12.639 -19.526 1.00 72.00 84 ASN A N 1
ATOM 662 C CA . ASN A 1 84 ? 5.762 -12.090 -20.861 1.00 72.00 84 ASN A CA 1
ATOM 663 C C . ASN A 1 84 ? 7.044 -11.578 -21.551 1.00 72.00 84 ASN A C 1
ATOM 665 O O . ASN A 1 84 ? 7.080 -11.398 -22.768 1.00 72.00 84 ASN A O 1
ATOM 669 N N . SER A 1 85 ? 8.126 -11.363 -20.797 1.00 62.12 85 SER A N 1
ATOM 670 C CA . SER A 1 85 ? 9.445 -11.067 -21.353 1.00 62.12 85 SER A CA 1
ATOM 671 C C . SER A 1 85 ? 10.092 -12.361 -21.849 1.00 62.12 85 SER A C 1
ATOM 673 O O . SER A 1 85 ? 10.815 -13.019 -21.109 1.00 62.12 85 SER A O 1
ATOM 675 N N . ILE A 1 86 ? 9.817 -12.728 -23.104 1.00 43.72 86 ILE A N 1
ATOM 676 C CA . ILE A 1 86 ? 10.378 -13.893 -23.808 1.00 43.72 86 ILE A CA 1
ATOM 677 C C . ILE A 1 86 ? 11.902 -13.961 -23.575 1.00 43.72 86 ILE A C 1
ATOM 679 O O . ILE A 1 86 ? 12.633 -13.120 -24.107 1.00 43.72 86 ILE A O 1
ATOM 683 N N . PRO A 1 87 ? 12.427 -14.946 -22.825 1.00 46.72 87 PRO A N 1
ATOM 684 C CA . PRO A 1 87 ? 13.855 -15.172 -22.776 1.00 46.72 87 PRO A CA 1
ATOM 685 C C . PRO A 1 87 ? 14.228 -15.993 -24.010 1.00 46.72 87 PRO A C 1
ATOM 687 O O . PRO A 1 87 ? 13.830 -17.149 -24.167 1.00 46.72 87 PRO A O 1
ATOM 690 N N . ALA A 1 88 ? 15.010 -15.405 -24.909 1.00 39.59 88 ALA A N 1
ATOM 691 C CA . ALA A 1 88 ? 15.767 -16.192 -25.867 1.00 39.59 88 ALA A CA 1
ATOM 692 C C . ALA A 1 88 ? 16.776 -17.071 -25.091 1.00 39.59 88 ALA A C 1
ATOM 694 O O . ALA A 1 88 ? 17.786 -16.556 -24.628 1.00 39.59 88 ALA A O 1
ATOM 695 N N . ALA A 1 89 ? 16.466 -18.376 -24.988 1.00 41.25 89 ALA A N 1
ATOM 696 C CA . ALA A 1 89 ? 17.308 -19.517 -24.569 1.00 41.25 89 ALA A CA 1
ATOM 697 C C . ALA A 1 89 ? 17.828 -19.491 -23.103 1.00 41.25 89 ALA A C 1
ATOM 699 O O . ALA A 1 89 ? 18.491 -18.555 -22.685 1.00 41.25 89 ALA A O 1
ATOM 700 N N . THR A 1 90 ? 17.634 -20.496 -22.231 1.00 36.28 90 THR A N 1
ATOM 701 C CA . THR A 1 90 ? 17.830 -21.962 -22.365 1.00 36.28 90 THR A CA 1
ATOM 702 C C . THR A 1 90 ? 17.166 -22.646 -21.135 1.00 36.28 90 THR A C 1
ATOM 704 O O . THR A 1 90 ? 17.478 -22.267 -20.014 1.00 36.28 90 THR A O 1
ATOM 707 N N . THR A 1 91 ? 16.073 -23.424 -21.253 1.00 42.62 91 THR A N 1
ATOM 708 C CA . THR A 1 91 ? 15.982 -24.922 -21.219 1.00 42.62 91 THR A CA 1
ATOM 709 C C . THR A 1 91 ? 16.898 -25.592 -20.169 1.00 42.62 91 THR A C 1
ATOM 711 O O . THR A 1 91 ? 18.107 -25.452 -20.248 1.00 42.62 91 THR A O 1
ATOM 714 N N . THR A 1 92 ? 16.450 -26.300 -19.120 1.00 43.59 92 THR A N 1
ATOM 715 C CA . THR A 1 92 ? 15.867 -27.674 -19.034 1.00 43.59 92 THR A CA 1
ATOM 716 C C . THR A 1 92 ? 15.620 -27.918 -17.515 1.00 43.59 92 THR A C 1
ATOM 718 O O . THR A 1 92 ? 16.406 -27.414 -16.721 1.00 43.59 92 THR A O 1
ATOM 721 N N . SER A 1 93 ? 14.617 -28.611 -16.966 1.00 42.88 93 SER A N 1
ATOM 722 C CA . SER A 1 93 ? 13.790 -29.718 -17.449 1.00 42.88 93 SER A CA 1
ATOM 723 C C . SER A 1 93 ? 12.403 -29.691 -16.805 1.00 42.88 93 SER A C 1
ATOM 725 O O . SER A 1 93 ? 12.266 -29.653 -15.585 1.00 42.88 93 SER A O 1
ATOM 727 N N . ALA A 1 94 ? 11.385 -29.826 -17.648 1.00 55.28 94 ALA A N 1
ATOM 728 C CA . ALA A 1 94 ? 10.108 -30.411 -17.276 1.00 55.28 94 ALA A CA 1
ATOM 729 C C . ALA A 1 94 ? 10.227 -31.943 -17.263 1.00 55.28 94 ALA A C 1
ATOM 731 O O . ALA A 1 94 ? 10.984 -32.510 -18.048 1.00 55.28 94 ALA A O 1
ATOM 732 N N . THR A 1 95 ? 9.403 -32.620 -16.468 1.00 31.30 95 THR A N 1
ATOM 733 C CA . THR A 1 95 ? 8.613 -33.761 -16.957 1.00 31.30 95 THR A CA 1
ATOM 734 C C . THR A 1 95 ? 7.351 -33.847 -16.112 1.00 31.30 95 THR A C 1
ATOM 736 O O . THR A 1 95 ? 7.372 -34.264 -14.959 1.00 31.30 95 THR A O 1
ATOM 739 N N . ALA A 1 96 ? 6.247 -33.417 -16.713 1.00 56.00 96 ALA A N 1
ATOM 740 C CA . ALA A 1 96 ? 4.911 -33.817 -16.321 1.00 56.00 96 ALA A CA 1
ATOM 741 C C . ALA A 1 96 ? 4.632 -35.211 -16.898 1.00 56.00 96 ALA A C 1
ATOM 743 O O . ALA A 1 96 ? 5.006 -35.483 -18.038 1.00 56.00 96 ALA A O 1
ATOM 744 N N . THR A 1 97 ? 3.911 -36.068 -16.177 1.00 34.03 97 THR A N 1
ATOM 745 C CA . THR A 1 97 ? 2.977 -37.015 -16.802 1.00 34.03 97 THR A CA 1
ATOM 746 C C . THR A 1 97 ? 1.821 -37.281 -15.845 1.00 34.03 97 THR A C 1
ATOM 748 O O . THR A 1 97 ? 1.989 -37.759 -14.728 1.00 34.03 97 THR A O 1
ATOM 751 N N . VAL A 1 98 ? 0.651 -36.894 -16.339 1.00 48.97 98 VAL A N 1
ATOM 752 C CA . VAL A 1 98 ? -0.699 -37.093 -15.821 1.00 48.97 98 VAL A CA 1
ATOM 753 C C . VAL A 1 98 ? -1.076 -38.577 -15.850 1.00 48.97 98 VAL A C 1
ATOM 755 O O . VAL A 1 98 ? -0.794 -39.264 -16.827 1.00 48.97 98 VAL A O 1
ATOM 758 N N . GLY A 1 99 ? -1.800 -39.039 -14.831 1.00 35.09 99 GLY A N 1
ATOM 759 C CA . GLY A 1 99 ? -2.519 -40.314 -14.856 1.00 35.09 99 GLY A CA 1
ATOM 760 C C . GLY A 1 99 ? -3.257 -40.550 -13.542 1.00 35.09 99 GLY A C 1
ATOM 761 O O . GLY A 1 99 ? -2.641 -40.928 -12.554 1.00 35.09 99 GLY A O 1
ATOM 762 N N . GLY A 1 100 ? -4.560 -40.261 -13.517 1.00 41.34 100 GLY A N 1
ATOM 763 C CA . GLY A 1 100 ? -5.402 -40.411 -12.330 1.00 41.34 100 GLY A CA 1
ATOM 764 C C . GLY A 1 100 ? -5.702 -41.862 -11.955 1.00 41.34 100 GLY A C 1
ATOM 765 O O . GLY A 1 100 ? -5.531 -42.761 -12.772 1.00 41.34 100 GLY A O 1
ATOM 766 N N . THR A 1 101 ? -6.181 -42.061 -10.726 1.00 28.61 101 THR A N 1
ATOM 767 C CA . THR A 1 101 ? -7.267 -42.974 -10.309 1.00 28.61 101 THR A CA 1
ATOM 768 C C . THR A 1 101 ? -7.488 -42.786 -8.801 1.00 28.61 101 THR A C 1
ATOM 770 O O . THR A 1 101 ? -6.542 -42.566 -8.049 1.00 28.61 101 THR A O 1
ATOM 773 N N . GLU A 1 102 ? -8.758 -42.813 -8.397 1.00 42.75 102 GLU A N 1
ATOM 774 C CA . GLU A 1 102 ? -9.284 -42.768 -7.029 1.00 42.75 102 GLU A CA 1
ATOM 775 C C . GLU A 1 102 ? -8.597 -43.727 -6.041 1.00 42.75 102 GLU A C 1
ATOM 777 O O . GLU A 1 102 ? -8.177 -44.824 -6.405 1.00 42.75 102 GLU A O 1
ATOM 782 N N . GLY A 1 103 ? -8.608 -43.359 -4.755 1.00 32.88 103 GLY A N 1
ATOM 783 C CA . GLY A 1 103 ? -8.381 -44.292 -3.647 1.00 32.88 103 GLY A CA 1
ATOM 784 C C . GLY A 1 103 ? -7.626 -43.658 -2.484 1.00 32.88 103 GLY A C 1
ATOM 785 O O . GLY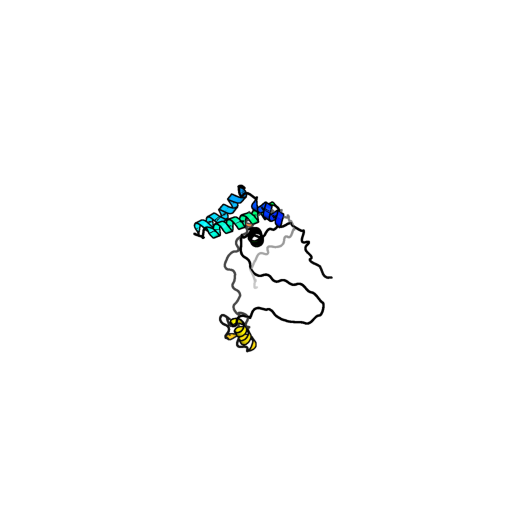 A 1 103 ? -6.431 -43.404 -2.582 1.00 32.88 103 GLY A O 1
ATOM 786 N N . GLY A 1 104 ? -8.331 -43.385 -1.386 1.00 41.97 104 GLY A N 1
ATOM 787 C CA . GLY A 1 104 ? -7.777 -42.733 -0.203 1.00 41.97 104 GLY A CA 1
ATOM 788 C C . GLY A 1 104 ? -6.667 -43.520 0.499 1.00 41.97 104 GLY A C 1
ATOM 789 O O . GLY A 1 104 ? -6.722 -44.742 0.604 1.00 41.97 104 GLY A O 1
ATOM 790 N N . ALA A 1 105 ? -5.703 -42.779 1.040 1.00 36.50 105 ALA A N 1
ATOM 791 C CA . ALA A 1 105 ? -4.950 -43.113 2.243 1.00 36.50 105 ALA A CA 1
ATOM 792 C C . ALA A 1 105 ? -4.238 -41.843 2.733 1.00 36.50 105 ALA A C 1
ATOM 794 O O . ALA A 1 105 ? -3.521 -41.187 1.978 1.00 36.50 105 ALA A O 1
ATOM 795 N N . GLU A 1 106 ? -4.473 -41.495 3.994 1.00 48.31 106 GLU A N 1
ATOM 796 C CA . GLU A 1 106 ? -3.821 -40.422 4.744 1.00 48.31 106 GLU A CA 1
ATOM 797 C C . GLU A 1 106 ? -2.290 -40.466 4.598 1.00 48.31 106 GLU A C 1
ATOM 799 O O . GLU A 1 106 ? -1.681 -41.506 4.850 1.00 48.31 106 GLU A O 1
ATOM 804 N N . LYS A 1 107 ? -1.653 -39.328 4.282 1.00 37.03 107 LYS A N 1
ATOM 805 C CA . LYS A 1 107 ? -0.270 -39.053 4.697 1.00 37.03 107 LYS A CA 1
ATOM 806 C C . LYS A 1 107 ? -0.063 -37.585 5.055 1.00 37.03 107 LYS A C 1
ATOM 808 O O . LYS A 1 107 ? -0.171 -36.682 4.233 1.00 37.03 107 LYS A O 1
ATOM 813 N N . GLU A 1 108 ? 0.238 -37.412 6.334 1.00 50.62 108 GLU A N 1
ATOM 814 C CA . GLU A 1 108 ? 0.785 -36.233 6.984 1.00 50.62 108 GLU A CA 1
ATOM 815 C C . GLU A 1 108 ? 2.053 -35.680 6.310 1.00 50.62 108 GLU A C 1
ATOM 817 O O . GLU A 1 108 ? 2.941 -36.429 5.911 1.00 50.62 108 GLU A O 1
ATOM 822 N N . LYS A 1 109 ? 2.160 -34.348 6.416 1.00 43.53 109 LYS A N 1
ATOM 823 C CA . LYS A 1 109 ? 3.377 -33.552 6.649 1.00 43.53 109 LYS A CA 1
ATOM 824 C C . LYS A 1 109 ? 4.404 -33.460 5.520 1.00 43.53 109 LYS A C 1
ATOM 826 O O . LYS A 1 109 ? 5.389 -34.184 5.482 1.00 43.53 109 LYS A O 1
ATOM 831 N N . GLU A 1 110 ? 4.297 -32.351 4.798 1.00 51.31 110 GLU A N 1
ATOM 832 C CA . GLU A 1 110 ? 5.462 -31.561 4.397 1.00 51.31 110 GLU A CA 1
ATOM 833 C C . GLU A 1 110 ? 5.359 -30.196 5.101 1.00 51.31 110 GLU A C 1
ATOM 835 O O . GLU A 1 110 ? 4.891 -29.202 4.557 1.00 51.31 110 GLU A O 1
ATOM 840 N N . LYS A 1 111 ? 5.675 -30.182 6.403 1.00 52.31 111 LYS A N 1
ATOM 841 C CA . LYS A 1 111 ? 6.058 -28.950 7.101 1.00 52.31 111 LYS A CA 1
ATOM 842 C C . LYS A 1 111 ? 7.573 -28.971 7.149 1.00 52.31 111 LYS A C 1
ATOM 844 O O . LYS A 1 111 ? 8.145 -29.946 7.632 1.00 52.31 111 LYS A O 1
ATOM 849 N N . GLU A 1 112 ? 8.184 -27.925 6.613 1.00 58.84 112 GLU A N 1
ATOM 850 C CA . GLU A 1 112 ? 9.618 -27.664 6.702 1.00 58.84 112 GLU A CA 1
ATOM 851 C C . GLU A 1 112 ? 10.129 -27.940 8.129 1.00 58.84 112 GLU A C 1
ATOM 853 O O . GLU A 1 112 ? 9.388 -27.702 9.093 1.00 58.84 112 GLU A O 1
ATOM 858 N N . PRO A 1 113 ? 11.354 -28.479 8.286 1.00 69.69 113 PRO A N 1
ATOM 859 C CA . PRO A 1 113 ? 11.879 -28.838 9.593 1.00 69.69 113 PRO A CA 1
ATOM 860 C C . PRO A 1 113 ? 11.848 -27.616 10.506 1.00 69.69 113 PRO A C 1
ATOM 862 O O . PRO A 1 113 ? 12.434 -26.571 10.215 1.00 69.69 113 PRO A O 1
ATOM 865 N N . TYR A 1 114 ? 11.112 -27.767 11.601 1.00 68.25 114 TYR A N 1
ATOM 866 C CA . TYR A 1 114 ? 10.943 -26.733 12.599 1.00 68.25 1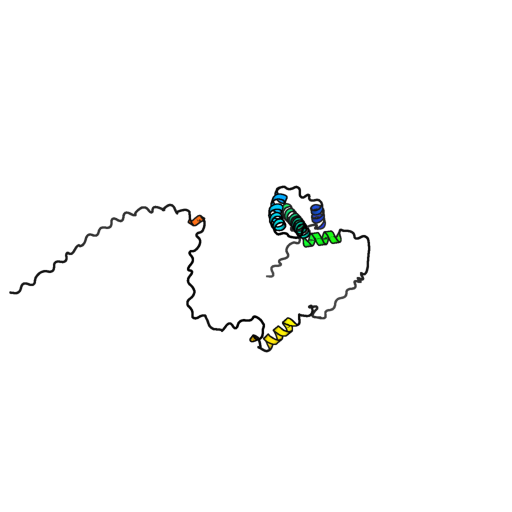14 TYR A CA 1
ATOM 867 C C . TYR A 1 114 ? 12.332 -26.353 13.164 1.00 68.25 114 TYR A C 1
ATOM 869 O O . TYR A 1 114 ? 13.155 -27.241 13.393 1.00 68.25 114 TYR A O 1
ATOM 877 N N . PRO A 1 115 ? 12.668 -25.060 13.340 1.00 76.94 115 PRO A N 1
ATOM 878 C CA . PRO A 1 115 ? 13.997 -24.672 13.800 1.00 76.94 115 PRO A CA 1
ATOM 879 C C . PRO A 1 115 ? 14.308 -25.249 15.189 1.00 76.94 115 PRO A C 1
ATOM 881 O O . PRO A 1 115 ? 13.505 -25.132 16.115 1.00 76.94 115 PRO A O 1
ATOM 884 N N . ALA A 1 116 ? 15.527 -25.777 15.358 1.00 69.62 116 ALA A N 1
ATOM 885 C CA . ALA A 1 116 ? 15.999 -26.396 16.605 1.00 69.62 116 ALA A CA 1
ATOM 886 C C . ALA A 1 116 ? 15.869 -25.487 17.845 1.00 69.62 116 ALA A C 1
ATOM 888 O O . ALA A 1 116 ? 15.818 -25.969 18.975 1.00 69.62 116 ALA A O 1
ATOM 889 N N . SER A 1 117 ? 15.796 -24.166 17.646 1.00 81.44 117 SER A N 1
ATOM 890 C CA . SER A 1 117 ? 15.583 -23.207 18.726 1.00 81.44 117 SER A CA 1
ATOM 891 C C . SER A 1 117 ? 14.215 -23.341 19.385 1.00 81.44 117 SER A C 1
ATOM 893 O O . SER A 1 117 ? 14.153 -23.166 20.598 1.00 81.44 117 SER A O 1
ATOM 895 N N . PHE A 1 118 ? 13.137 -23.663 18.657 1.00 84.06 118 PHE A N 1
ATOM 896 C CA . PHE A 1 118 ? 11.840 -23.854 19.312 1.00 84.06 118 PHE A CA 1
ATOM 897 C C . PHE A 1 118 ? 11.528 -25.276 19.722 1.00 84.06 118 PHE A C 1
ATOM 899 O O . PHE A 1 118 ? 10.800 -25.417 20.693 1.00 84.06 118 PHE A O 1
ATOM 906 N N . ASP A 1 119 ? 12.164 -26.301 19.156 1.00 84.06 119 ASP A N 1
ATOM 907 C CA . ASP A 1 119 ? 12.148 -27.619 19.808 1.00 84.06 119 ASP A CA 1
ATOM 908 C C . ASP A 1 119 ? 12.752 -27.522 21.220 1.00 84.06 119 ASP A C 1
ATOM 910 O O . ASP A 1 119 ? 12.166 -28.017 22.183 1.00 84.06 119 ASP A O 1
ATOM 914 N N . ALA A 1 120 ? 13.844 -26.761 21.373 1.00 82.81 120 ALA A N 1
ATOM 915 C CA . ALA A 1 120 ? 14.424 -26.459 22.680 1.00 82.81 120 ALA A CA 1
ATOM 916 C C . ALA A 1 120 ? 13.475 -25.641 23.581 1.00 82.81 120 ALA A C 1
ATOM 918 O O . ALA A 1 120 ? 13.375 -25.907 24.777 1.00 82.81 120 ALA A O 1
ATOM 919 N N . ILE A 1 121 ? 12.741 -24.664 23.032 1.00 82.81 121 ILE A N 1
ATOM 920 C CA . ILE A 1 121 ? 11.750 -23.889 23.804 1.00 82.81 121 ILE A CA 1
ATOM 921 C C . ILE A 1 121 ? 10.563 -24.772 24.225 1.00 82.81 121 ILE A C 1
ATOM 923 O O . ILE A 1 121 ? 10.118 -24.685 25.366 1.00 82.81 121 ILE A O 1
ATOM 927 N N . VAL A 1 122 ? 10.069 -25.653 23.352 1.00 85.50 122 VAL A N 1
ATOM 928 C CA . VAL A 1 122 ? 8.995 -26.612 23.658 1.00 85.50 122 VAL A CA 1
ATOM 929 C C . VAL A 1 122 ? 9.443 -27.587 24.739 1.00 85.50 122 VAL A C 1
ATOM 931 O O . VAL A 1 122 ? 8.678 -27.862 25.662 1.00 85.50 122 VAL A O 1
ATOM 934 N N . GLU A 1 123 ? 10.682 -28.071 24.688 1.00 84.00 123 GLU A N 1
ATOM 935 C CA . GLU A 1 123 ? 11.250 -28.898 25.752 1.00 84.00 123 GLU A CA 1
ATOM 936 C C . GLU A 1 123 ? 11.284 -28.142 27.090 1.00 84.00 123 GLU A C 1
ATOM 938 O O . GLU A 1 123 ? 10.831 -28.664 28.108 1.00 84.00 123 GLU A O 1
ATOM 943 N N . LEU A 1 124 ? 11.735 -26.883 27.110 1.00 84.19 124 LEU A N 1
ATOM 944 C CA . LEU A 1 124 ? 11.752 -26.069 28.332 1.00 84.19 124 LEU A CA 1
ATOM 945 C C . LEU A 1 124 ? 10.343 -25.825 28.897 1.00 84.19 124 LEU A C 1
ATOM 947 O O . LEU A 1 124 ? 10.155 -25.906 30.110 1.00 84.19 124 LEU A O 1
ATOM 951 N N . ILE A 1 125 ? 9.345 -25.601 28.036 1.00 84.75 125 ILE A N 1
ATOM 952 C CA . ILE A 1 125 ? 7.940 -25.437 28.444 1.00 84.75 125 ILE A CA 1
ATOM 953 C C . ILE A 1 125 ? 7.378 -26.756 28.993 1.00 84.75 125 ILE A C 1
ATOM 955 O O . ILE A 1 125 ? 6.790 -26.782 30.072 1.00 84.75 125 ILE A O 1
ATOM 959 N N . THR A 1 126 ? 7.567 -27.862 28.270 1.00 86.06 126 THR A N 1
ATOM 960 C CA . THR A 1 126 ? 7.023 -29.181 28.643 1.00 86.06 126 THR A CA 1
ATOM 961 C C . THR A 1 126 ? 7.681 -29.758 29.895 1.00 86.06 126 THR A C 1
ATOM 963 O O . THR A 1 126 ? 7.018 -30.438 30.674 1.00 86.06 126 THR A O 1
ATOM 966 N N . THR A 1 127 ? 8.957 -29.445 30.134 1.00 84.69 127 THR A N 1
ATOM 967 C CA . THR A 1 127 ? 9.697 -29.835 31.347 1.00 84.69 127 THR A CA 1
ATOM 968 C C . THR A 1 127 ? 9.506 -28.869 32.520 1.00 84.69 127 THR A C 1
ATOM 970 O O . THR A 1 127 ? 10.070 -29.095 33.591 1.00 84.69 127 THR A O 1
ATOM 973 N N . GLY A 1 128 ? 8.713 -27.804 32.346 1.00 79.75 128 GLY A N 1
ATOM 974 C CA . GLY A 1 128 ? 8.418 -26.820 33.390 1.00 79.75 128 GLY A CA 1
ATOM 975 C C . GLY A 1 128 ? 9.588 -25.896 33.742 1.00 79.75 128 GLY A C 1
ATOM 976 O O . GLY A 1 128 ? 9.536 -25.208 34.755 1.00 79.75 128 GLY A O 1
ATOM 977 N N . LYS A 1 129 ? 10.641 -25.849 32.917 1.00 79.88 129 LYS A N 1
ATOM 978 C CA . LYS A 1 129 ? 11.807 -24.961 33.070 1.00 79.88 129 LYS A CA 1
ATOM 979 C C . LYS A 1 129 ? 11.591 -23.628 32.352 1.00 79.88 129 LYS A C 1
ATOM 981 O O . LYS A 1 129 ? 12.500 -23.096 31.713 1.00 79.88 129 LYS A O 1
ATOM 986 N N . THR A 1 130 ? 10.379 -23.093 32.455 1.00 74.50 130 THR A N 1
ATOM 987 C CA . THR A 1 130 ? 9.959 -21.855 31.792 1.00 74.50 130 THR A CA 1
ATOM 988 C C . THR A 1 130 ? 10.861 -20.680 32.190 1.00 74.50 130 THR A C 1
ATOM 990 O O . THR A 1 130 ? 11.224 -19.894 31.324 1.00 74.50 130 THR A O 1
ATOM 993 N N . ASP A 1 131 ? 11.360 -20.640 33.433 1.00 73.50 131 ASP A N 1
ATOM 994 C CA . ASP A 1 131 ? 12.288 -19.614 33.953 1.00 73.50 131 ASP A CA 1
ATOM 995 C C . ASP A 1 131 ? 13.641 -19.524 33.218 1.00 73.50 131 ASP A C 1
ATOM 997 O O . ASP A 1 131 ? 14.359 -18.535 33.354 1.00 73.50 131 ASP A O 1
ATOM 1001 N N . GLN A 1 132 ? 14.017 -20.548 32.442 1.00 74.94 132 GLN A N 1
ATOM 1002 C CA . GLN A 1 132 ? 15.262 -20.574 31.660 1.00 74.94 132 GLN A CA 1
ATOM 1003 C C . GLN A 1 132 ? 15.081 -20.039 30.234 1.00 74.94 132 GLN A C 1
ATOM 1005 O O . GLN A 1 132 ? 16.052 -19.963 29.477 1.00 74.94 132 GLN A O 1
ATOM 1010 N N . ILE A 1 133 ? 13.858 -19.661 29.848 1.00 73.12 133 ILE A N 1
ATOM 1011 C CA . ILE A 1 133 ? 13.591 -19.078 28.536 1.00 73.12 133 ILE A CA 1
ATOM 1012 C C . ILE A 1 133 ? 14.191 -17.662 28.499 1.00 73.12 133 ILE A C 1
ATOM 1014 O O . ILE A 1 133 ? 13.840 -16.808 29.318 1.00 73.12 133 ILE A O 1
ATOM 1018 N N . PRO A 1 134 ? 15.094 -17.363 27.552 1.00 74.56 134 PRO A N 1
ATOM 1019 C CA . PRO A 1 134 ? 15.742 -16.062 27.495 1.00 74.56 134 PRO A CA 1
ATOM 1020 C C . PRO A 1 134 ? 14.710 -14.949 27.261 1.00 74.56 134 PRO A C 1
ATOM 1022 O O . PRO A 1 134 ? 13.931 -14.992 26.311 1.00 74.56 134 PRO A O 1
ATOM 1025 N N . GLY A 1 135 ? 14.727 -13.925 28.119 1.00 73.88 135 GLY A N 1
ATOM 1026 C CA . GLY A 1 135 ? 13.908 -12.719 27.968 1.00 73.88 135 GLY A CA 1
ATOM 1027 C C . GLY A 1 135 ? 12.532 -12.753 28.637 1.00 73.88 135 GLY A C 1
ATOM 1028 O O . GLY A 1 135 ? 11.851 -11.725 28.614 1.00 73.88 135 GLY A O 1
ATOM 1029 N N . ILE A 1 136 ? 12.125 -13.861 29.269 1.00 77.19 136 ILE A N 1
ATOM 1030 C CA . ILE A 1 136 ? 10.911 -13.839 30.089 1.00 77.19 136 ILE A CA 1
ATOM 1031 C C . ILE A 1 136 ? 11.193 -13.155 31.429 1.00 77.19 136 ILE A C 1
ATOM 1033 O O . ILE A 1 136 ? 12.249 -13.329 32.036 1.00 77.19 136 ILE A O 1
ATOM 1037 N N . ARG A 1 137 ? 10.251 -12.328 31.878 1.00 77.56 137 ARG A N 1
ATOM 1038 C CA . ARG A 1 137 ? 10.264 -11.747 33.221 1.00 77.56 137 ARG A CA 1
ATOM 1039 C C . ARG A 1 137 ? 9.267 -12.522 34.061 1.00 77.56 137 ARG A C 1
ATOM 1041 O O . ARG A 1 137 ? 8.163 -12.778 33.587 1.00 77.56 137 ARG A O 1
ATOM 1048 N N . ASP A 1 138 ? 9.658 -12.866 35.280 1.00 78.25 138 ASP A N 1
ATOM 1049 C CA . ASP A 1 138 ? 8.749 -13.447 36.262 1.00 78.25 138 ASP A CA 1
ATOM 1050 C C . ASP A 1 138 ? 7.666 -12.410 36.607 1.00 78.25 138 ASP A C 1
ATOM 1052 O O . ASP A 1 138 ? 7.969 -11.323 37.112 1.00 78.25 138 ASP A O 1
ATOM 1056 N N . ILE A 1 139 ? 6.415 -12.704 36.235 1.00 80.06 139 ILE A N 1
ATOM 1057 C CA . ILE A 1 139 ? 5.252 -11.879 36.573 1.00 80.06 139 ILE A CA 1
ATOM 1058 C C . ILE A 1 139 ? 4.540 -12.595 37.721 1.00 80.06 139 ILE A C 1
ATOM 1060 O O . ILE A 1 139 ? 3.809 -13.559 37.470 1.00 80.06 139 ILE A O 1
ATOM 1064 N N . PRO A 1 140 ? 4.716 -12.145 38.975 1.00 83.31 140 PRO A N 1
ATOM 1065 C CA . PRO A 1 140 ? 4.025 -12.761 40.093 1.00 83.31 140 PRO A CA 1
ATOM 1066 C C . PRO A 1 140 ? 2.509 -12.661 39.895 1.00 83.31 140 PRO A C 1
ATOM 1068 O O . PRO A 1 140 ? 1.989 -11.636 39.455 1.00 83.31 140 PRO A O 1
ATOM 1071 N N . LEU A 1 141 ? 1.782 -13.701 40.311 1.00 82.44 141 LEU A N 1
ATOM 1072 C CA . LEU A 1 141 ? 0.310 -13.755 40.383 1.00 82.44 141 LEU A CA 1
ATOM 1073 C C . LEU A 1 141 ? -0.273 -12.819 41.469 1.00 82.44 141 LEU A C 1
ATOM 1075 O O . LEU A 1 141 ? -1.296 -13.111 42.087 1.00 82.44 141 LEU A O 1
ATOM 1079 N N . LYS A 1 142 ? 0.392 -11.693 41.734 1.00 83.75 142 LYS A N 1
ATOM 1080 C CA . LYS A 1 142 ? 0.012 -10.684 42.715 1.00 83.75 142 LYS A CA 1
ATOM 1081 C C . LYS A 1 142 ? -0.454 -9.435 41.976 1.00 83.75 142 LYS A C 1
ATOM 1083 O O . LYS A 1 142 ? 0.254 -8.907 41.123 1.00 83.75 142 LYS A O 1
ATOM 1088 N N . ILE A 1 143 ? -1.644 -8.953 42.326 1.00 83.31 143 ILE A N 1
ATOM 1089 C CA . ILE A 1 143 ? -2.107 -7.648 41.858 1.00 83.31 143 ILE A CA 1
ATOM 1090 C C . ILE A 1 143 ? -1.229 -6.557 42.477 1.00 83.31 143 ILE A C 1
ATOM 1092 O O . ILE A 1 143 ? -0.875 -6.649 43.653 1.00 83.31 143 ILE A O 1
ATOM 1096 N N . ASN A 1 144 ? -0.846 -5.551 41.688 1.00 82.19 144 ASN A N 1
ATOM 1097 C CA . ASN A 1 144 ? -0.077 -4.426 42.212 1.00 82.19 144 ASN A CA 1
ATOM 1098 C C . ASN A 1 144 ? -0.861 -3.769 43.367 1.00 82.19 144 ASN A C 1
ATOM 1100 O O . ASN A 1 144 ? -2.036 -3.444 43.201 1.00 82.19 144 ASN A O 1
ATOM 1104 N N . GLU A 1 145 ? -0.231 -3.627 44.535 1.00 84.12 145 GLU A N 1
ATOM 1105 C CA . GLU A 1 145 ? -0.840 -3.028 45.735 1.00 84.12 145 GLU A CA 1
ATOM 1106 C C . GLU A 1 145 ? -0.787 -1.496 45.707 1.00 84.12 145 GLU A C 1
ATOM 1108 O O . GLU A 1 145 ? -1.461 -0.836 46.499 1.00 84.12 145 GLU A O 1
ATOM 1113 N N . GLU A 1 146 ? 0.011 -0.919 44.806 1.00 85.00 146 GLU A N 1
ATOM 1114 C CA . GLU A 1 146 ? 0.089 0.525 44.645 1.00 85.00 146 GLU A CA 1
ATOM 1115 C C . GLU A 1 146 ? -1.213 1.087 44.051 1.00 85.00 146 GLU A C 1
ATOM 1117 O O . GLU A 1 146 ? -1.794 0.495 43.133 1.00 85.00 146 GLU A O 1
ATOM 1122 N N . PRO A 1 147 ? -1.685 2.250 44.537 1.00 84.38 147 PRO A N 1
ATOM 1123 C CA . PRO A 1 147 ? -2.826 2.921 43.936 1.00 84.38 147 PRO A CA 1
ATOM 1124 C C . PRO A 1 147 ? -2.516 3.289 42.475 1.00 84.38 147 PRO A C 1
ATOM 1126 O O . PRO A 1 147 ? -1.376 3.638 42.153 1.00 84.38 147 PRO A O 1
ATOM 1129 N N . PRO A 1 148 ? -3.515 3.249 41.575 1.00 84.25 148 PRO A N 1
ATOM 1130 C CA . PRO A 1 148 ? -3.314 3.602 40.175 1.00 84.25 148 PRO A CA 1
ATOM 1131 C C . PRO A 1 148 ? -2.776 5.031 40.051 1.00 84.25 148 PRO A C 1
ATOM 1133 O O . PRO A 1 148 ? -3.201 5.939 40.772 1.00 84.25 148 PRO A O 1
ATOM 1136 N N . THR A 1 149 ? -1.853 5.245 39.112 1.00 86.69 149 THR A N 1
ATOM 1137 C CA . THR A 1 149 ? -1.324 6.581 38.836 1.00 86.69 149 THR A CA 1
ATOM 1138 C C . THR A 1 149 ? -2.443 7.489 38.332 1.00 86.69 149 THR A C 1
ATOM 1140 O O . THR A 1 149 ? -3.234 7.124 37.461 1.00 86.69 149 THR A O 1
ATOM 1143 N N . GLN A 1 150 ? -2.534 8.692 38.900 1.00 84.94 150 GLN A N 1
ATOM 1144 C CA . GLN A 1 150 ? -3.481 9.696 38.427 1.00 84.94 150 GLN A CA 1
ATOM 1145 C C . GLN A 1 150 ? -2.890 10.452 37.237 1.00 84.94 150 GLN A C 1
ATOM 1147 O O . GLN A 1 150 ? -1.693 10.742 37.195 1.00 84.94 150 GLN A O 1
ATOM 1152 N N . ALA A 1 151 ? -3.732 10.773 36.256 1.00 84.81 151 ALA A N 1
ATOM 1153 C CA . ALA A 1 151 ? -3.316 11.534 35.089 1.00 84.81 151 ALA A CA 1
ATOM 1154 C C . ALA A 1 151 ? -2.936 12.971 35.492 1.00 84.81 151 ALA A C 1
ATOM 1156 O O . ALA A 1 151 ? -3.802 13.788 35.788 1.00 84.81 151 ALA A O 1
ATOM 1157 N N . THR A 1 152 ? -1.639 13.288 35.477 1.00 84.44 152 THR A N 1
ATOM 1158 C CA . THR A 1 152 ? -1.125 14.640 35.777 1.00 84.44 152 THR A CA 1
ATOM 1159 C C . THR A 1 152 ? -1.310 15.618 34.610 1.00 84.44 152 THR A C 1
ATOM 1161 O O . THR A 1 152 ? -1.292 16.832 34.799 1.00 84.44 152 THR A O 1
ATOM 1164 N N . MET A 1 153 ? -1.480 15.117 33.383 1.00 84.56 153 MET A N 1
ATOM 1165 C CA . MET A 1 153 ? -1.607 15.958 32.191 1.00 84.56 153 MET A CA 1
ATOM 1166 C C . MET A 1 153 ? -3.064 16.307 31.882 1.00 84.56 153 MET A C 1
ATOM 1168 O O . MET A 1 153 ? -3.947 15.451 31.890 1.00 84.56 153 MET A O 1
ATOM 1172 N N . SER A 1 154 ? -3.299 17.575 31.541 1.00 81.75 154 SER A N 1
ATOM 1173 C CA . SER A 1 154 ? -4.597 18.035 31.042 1.00 81.75 154 SER A CA 1
ATOM 1174 C C . SER A 1 154 ? -4.893 17.414 29.679 1.00 81.75 154 SER A C 1
ATOM 1176 O O . SER A 1 154 ? -4.024 17.377 28.806 1.00 81.75 154 SER A O 1
ATOM 1178 N N . ARG A 1 155 ? -6.130 16.945 29.474 1.00 82.25 155 ARG A N 1
ATOM 1179 C CA . ARG A 1 155 ? -6.547 16.417 28.171 1.00 82.25 155 ARG A CA 1
ATOM 1180 C C . ARG A 1 155 ? -6.483 17.535 27.119 1.00 82.25 155 ARG A C 1
ATOM 1182 O O . ARG A 1 155 ? -7.025 18.614 27.367 1.00 82.25 155 ARG A O 1
ATOM 1189 N N . PRO A 1 156 ? -5.843 17.313 25.961 1.00 86.31 156 PRO A N 1
ATOM 1190 C CA . PRO A 1 156 ? -5.847 18.300 24.895 1.00 86.31 156 PRO A CA 1
ATOM 1191 C C . PRO A 1 156 ? -7.282 18.499 24.409 1.00 86.31 156 PRO A C 1
ATOM 1193 O O . PRO A 1 156 ? -7.954 17.541 24.016 1.00 86.31 156 PRO A O 1
ATOM 1196 N N . LEU A 1 157 ? -7.741 19.749 24.461 1.00 86.00 157 LEU A N 1
ATOM 1197 C CA . LEU A 1 157 ? -9.072 20.111 23.998 1.00 86.00 157 LEU A CA 1
ATOM 1198 C C . LEU A 1 157 ? -9.165 19.910 22.492 1.00 86.00 157 LEU A C 1
ATOM 1200 O O . LEU A 1 157 ? -8.251 20.246 21.727 1.00 86.00 157 LEU A O 1
ATOM 1204 N N . LYS A 1 158 ? -10.293 19.356 22.070 1.00 89.25 158 LYS A N 1
ATOM 1205 C CA . LYS A 1 158 ? -10.590 19.171 20.659 1.00 89.25 158 LYS A CA 1
ATOM 1206 C C . LYS A 1 158 ? -10.783 20.543 20.000 1.00 89.25 158 LYS A C 1
ATOM 1208 O O . LYS A 1 158 ? -11.211 21.491 20.655 1.00 89.25 158 LYS A O 1
ATOM 1213 N N . PRO A 1 159 ? -10.483 20.693 18.700 1.00 81.31 159 PRO A N 1
ATOM 1214 C CA . PRO A 1 159 ? -10.562 21.992 18.027 1.00 81.31 159 PRO A CA 1
ATOM 1215 C C . PRO A 1 159 ? -11.969 22.613 18.052 1.00 81.31 159 PRO A C 1
ATOM 1217 O O . PRO A 1 159 ? -12.084 23.833 18.041 1.00 81.31 159 PRO A O 1
ATOM 1220 N N . TRP A 1 160 ? -13.023 21.799 18.170 1.00 78.00 160 TRP A N 1
ATOM 1221 C CA . TRP A 1 160 ? -14.404 22.265 18.341 1.00 78.00 160 TRP A CA 1
ATOM 1222 C C . TRP A 1 160 ? -14.747 22.724 19.770 1.00 78.00 160 TRP A C 1
ATOM 1224 O O . TRP A 1 160 ? -15.774 23.360 19.959 1.00 78.00 160 TRP A O 1
ATOM 1234 N N . GLU A 1 161 ? -13.900 22.449 20.767 1.00 78.62 161 GLU A N 1
ATOM 1235 C CA . GLU A 1 161 ? -14.082 22.893 22.162 1.00 78.62 161 GLU A CA 1
ATOM 1236 C C . GLU A 1 161 ? -13.470 24.282 22.431 1.00 78.62 161 GLU A C 1
ATOM 1238 O O . GLU A 1 161 ? -13.679 24.848 23.499 1.00 78.62 161 GLU A O 1
ATOM 1243 N N . LYS A 1 162 ? -12.703 24.845 21.483 1.00 68.25 162 LYS A N 1
ATOM 1244 C CA . LYS A 1 162 ? -12.130 26.204 21.582 1.00 68.25 162 LYS A CA 1
ATOM 1245 C C . LYS A 1 162 ? -13.086 27.304 21.117 1.00 68.25 162 LYS A C 1
ATOM 1247 O O . LYS A 1 162 ? -12.803 28.478 21.336 1.00 68.25 162 LYS A O 1
ATOM 1252 N N . ALA A 1 163 ? -14.178 26.935 20.453 1.00 60.72 163 ALA A N 1
ATOM 1253 C CA . ALA A 1 163 ? -15.249 27.862 20.139 1.00 60.72 163 ALA A CA 1
ATOM 1254 C C . ALA A 1 163 ? -16.159 27.938 21.365 1.00 60.72 163 ALA A C 1
ATOM 1256 O O . ALA A 1 163 ? -16.847 26.979 21.706 1.00 60.72 163 ALA A O 1
ATOM 1257 N N . GLU A 1 164 ? -16.087 29.069 22.052 1.00 58.75 164 GLU A N 1
ATOM 1258 C CA . GLU A 1 164 ? -16.976 29.453 23.138 1.00 58.75 164 GLU A CA 1
ATOM 1259 C C . GLU A 1 164 ? -18.425 29.110 22.777 1.00 58.75 164 GLU A C 1
ATOM 1261 O O . GLU A 1 164 ? -18.947 29.567 21.758 1.00 58.75 164 GLU A O 1
ATOM 1266 N N . MET A 1 165 ? -19.064 28.254 23.581 1.00 50.69 165 MET A N 1
ATOM 1267 C CA . MET A 1 165 ? -20.502 28.050 23.462 1.00 50.69 165 MET A CA 1
ATOM 1268 C C . MET A 1 165 ? -21.162 29.418 23.674 1.00 50.69 165 MET A C 1
ATOM 1270 O O . MET A 1 165 ? -20.965 29.993 24.747 1.00 50.69 165 MET A O 1
ATOM 1274 N N . PRO A 1 166 ? -21.930 29.966 22.711 1.00 51.75 166 PRO A N 1
ATOM 1275 C CA . PRO A 1 166 ? -22.728 31.142 23.000 1.00 51.75 166 PRO A CA 1
ATOM 1276 C C . PRO A 1 166 ? -23.678 30.757 24.131 1.00 51.75 166 PRO A C 1
ATOM 1278 O O . PRO A 1 166 ? -24.384 29.750 24.037 1.00 51.75 166 PRO A O 1
ATOM 1281 N N . ALA A 1 167 ? -23.628 31.519 25.223 1.00 57.88 167 ALA A N 1
ATOM 1282 C CA . ALA A 1 167 ? -24.496 31.348 26.373 1.00 57.88 167 ALA A CA 1
ATOM 1283 C C . ALA A 1 167 ? -25.946 31.214 25.890 1.00 57.88 167 ALA A C 1
ATOM 1285 O O . ALA A 1 167 ? -26.536 32.171 25.387 1.00 57.88 167 ALA A O 1
ATOM 1286 N N . PHE A 1 168 ? -26.511 30.011 26.005 1.00 48.69 168 PHE A N 1
ATOM 1287 C CA . PHE A 1 168 ? -27.945 29.823 25.873 1.00 48.69 168 PHE A CA 1
ATOM 1288 C C . PHE A 1 168 ? -28.560 30.433 27.130 1.00 48.69 168 PHE A C 1
ATOM 1290 O O . PHE A 1 168 ? -28.611 29.803 28.186 1.00 48.69 168 PHE A O 1
ATOM 1297 N N . ASP A 1 169 ? -28.897 31.715 27.020 1.00 49.69 169 ASP A N 1
ATOM 1298 C CA . ASP A 1 169 ? -29.539 32.522 28.046 1.00 49.69 169 ASP A CA 1
ATOM 1299 C C . ASP A 1 169 ? -30.900 31.879 28.353 1.00 49.69 169 ASP A C 1
ATOM 1301 O O . ASP A 1 169 ? -31.866 32.010 27.597 1.00 49.69 169 ASP A O 1
ATOM 1305 N N . LEU A 1 170 ? -30.955 31.078 29.421 1.00 52.34 170 LEU A N 1
ATOM 1306 C CA . LEU A 1 170 ? -32.220 30.564 29.926 1.00 52.34 170 LEU A CA 1
ATOM 1307 C C . LEU A 1 170 ? -33.003 31.755 30.495 1.00 52.34 170 LEU A C 1
ATOM 1309 O O . LEU A 1 170 ? -32.512 32.415 31.416 1.00 52.34 170 LEU A O 1
ATOM 1313 N N . PRO A 1 171 ? -34.225 32.038 30.006 1.00 45.16 171 PRO A N 1
ATOM 1314 C CA . PRO A 1 171 ? -35.033 33.099 30.579 1.00 45.16 171 PRO A CA 1
ATOM 1315 C C . PRO A 1 171 ? -35.320 32.771 32.045 1.00 45.16 171 PRO A C 1
ATOM 1317 O O . PRO A 1 171 ? -35.845 31.704 32.366 1.00 45.16 171 PRO A O 1
ATOM 1320 N N . LYS A 1 172 ? -34.970 33.711 32.932 1.00 44.81 172 LYS A N 1
ATOM 1321 C CA . LYS A 1 172 ? -35.336 33.712 34.353 1.00 44.81 172 LYS A CA 1
ATOM 1322 C C . LYS A 1 172 ? -36.830 33.418 34.482 1.00 44.81 172 LYS A C 1
ATOM 1324 O O . LYS A 1 172 ? -37.660 34.283 34.202 1.00 44.81 172 LYS A O 1
ATOM 1329 N N . SER A 1 173 ? -37.174 32.210 34.922 1.00 42.22 173 SER A N 1
ATOM 1330 C CA . SER A 1 173 ? -38.519 31.893 35.378 1.00 42.22 173 SER A CA 1
ATOM 1331 C C . SER A 1 173 ? -38.770 32.693 36.651 1.00 42.22 173 SER A C 1
ATOM 1333 O O . SER A 1 173 ? -38.300 32.343 37.734 1.00 42.22 173 SER A O 1
ATOM 1335 N N . ASN A 1 174 ? -39.473 33.807 36.476 1.00 50.47 174 ASN A N 1
ATOM 1336 C CA . ASN A 1 174 ? -40.071 34.615 37.521 1.00 50.47 174 ASN A CA 1
ATOM 1337 C C . ASN A 1 174 ? -40.915 33.707 38.432 1.00 50.47 174 ASN A C 1
ATOM 1339 O O . ASN A 1 174 ? -42.039 33.360 38.084 1.00 50.47 174 ASN A O 1
ATOM 1343 N N . SER A 1 175 ? -40.347 33.282 39.560 1.00 42.97 175 SER A N 1
ATOM 1344 C CA . SER A 1 175 ? -41.076 32.610 40.637 1.00 42.97 175 SER A CA 1
ATOM 1345 C C . SER A 1 175 ? -41.267 33.629 41.743 1.00 42.97 175 SER A C 1
ATOM 1347 O O . SER A 1 175 ? -40.442 33.784 42.639 1.00 42.97 175 SER A O 1
ATOM 1349 N N . GLN A 1 176 ? -42.347 34.386 41.599 1.00 45.91 176 GLN A N 1
ATOM 1350 C CA . GLN A 1 176 ? -43.018 34.992 42.728 1.00 45.91 176 GLN A CA 1
ATOM 1351 C C . GLN A 1 176 ? -43.742 33.856 43.452 1.00 45.91 176 GLN A C 1
ATOM 1353 O O . GLN A 1 176 ? -44.810 33.438 43.018 1.00 45.91 176 GLN A O 1
ATOM 1358 N N . GLU A 1 177 ? -43.146 33.355 44.527 1.00 44.62 177 GLU A N 1
ATOM 1359 C CA . GLU A 1 177 ? -43.890 32.689 45.590 1.00 44.62 177 GLU A CA 1
ATOM 1360 C C . GLU A 1 177 ? -43.597 33.426 46.894 1.00 44.62 177 GLU A C 1
ATOM 1362 O O . GLU A 1 177 ? -42.479 33.453 47.407 1.00 44.62 177 GLU A O 1
ATOM 1367 N N . ASP A 1 178 ? -44.644 34.108 47.348 1.00 44.28 178 ASP A N 1
ATOM 1368 C CA . ASP A 1 178 ? -44.918 34.476 48.724 1.00 44.28 178 ASP A CA 1
ATOM 1369 C C . ASP A 1 178 ? -44.333 33.484 49.736 1.00 44.28 178 ASP A C 1
ATOM 1371 O O . ASP A 1 178 ? -44.734 32.325 49.784 1.00 44.28 178 ASP A O 1
ATOM 1375 N N . ALA A 1 179 ? -43.486 33.984 50.629 1.00 46.66 179 ALA A N 1
ATOM 1376 C CA . ALA A 1 179 ? -43.615 33.702 52.052 1.00 46.66 179 ALA A CA 1
ATOM 1377 C C . ALA A 1 179 ? -42.765 34.707 52.828 1.00 46.66 179 ALA A C 1
ATOM 1379 O O . ALA A 1 179 ? -41.536 34.663 52.842 1.00 46.66 179 ALA A O 1
ATOM 1380 N N . ALA A 1 180 ? -43.471 35.622 53.486 1.00 47.50 180 ALA A N 1
ATOM 1381 C CA . ALA A 1 180 ? -43.019 36.293 54.692 1.00 47.50 180 ALA A CA 1
ATOM 1382 C C . ALA A 1 180 ? -42.601 35.271 55.778 1.00 47.50 180 ALA A C 1
ATOM 1384 O O . ALA A 1 180 ? -42.631 34.068 55.549 1.00 47.50 180 ALA A O 1
ATOM 1385 N N . MET A 1 181 ? -42.298 35.773 56.977 1.00 49.00 181 MET A N 1
ATOM 1386 C CA . MET A 1 181 ? -41.817 35.088 58.190 1.00 49.00 181 MET A CA 1
ATOM 1387 C C . MET A 1 181 ? -40.319 34.719 58.162 1.00 49.00 181 MET A C 1
ATOM 1389 O O . MET A 1 181 ? -39.865 33.969 57.316 1.00 49.00 181 MET A O 1
ATOM 1393 N N . ASP A 1 182 ? -39.460 35.125 59.091 1.00 45.25 182 ASP A N 1
ATOM 1394 C CA . ASP A 1 182 ? -39.575 35.998 60.254 1.00 45.25 182 ASP A CA 1
ATOM 1395 C C . ASP A 1 182 ? -38.128 36.276 60.704 1.00 45.25 182 ASP A C 1
ATOM 1397 O O . ASP A 1 182 ? -37.356 35.352 60.965 1.00 45.25 182 ASP A O 1
ATOM 1401 N N . SER A 1 183 ? -37.734 37.548 60.741 1.00 50.28 183 SER A N 1
ATOM 1402 C CA . SER A 1 183 ? -36.499 37.981 61.397 1.00 50.28 183 SER A CA 1
ATOM 1403 C C . SER A 1 183 ? -36.766 38.034 62.896 1.00 50.28 183 SER A C 1
ATOM 1405 O O . SER A 1 183 ? -37.187 39.077 63.398 1.00 50.28 183 SER A O 1
ATOM 1407 N N . VAL A 1 184 ? -36.499 36.950 63.630 1.00 54.66 184 VAL A N 1
ATOM 1408 C CA . VAL A 1 184 ? -36.496 37.018 65.097 1.00 54.66 184 VAL A CA 1
ATOM 1409 C C . VAL A 1 184 ? -35.110 37.401 65.612 1.00 54.66 184 VAL A C 1
ATOM 1411 O O . VAL A 1 184 ? -34.134 36.650 65.601 1.00 54.66 184 VAL A O 1
ATOM 1414 N N . SER 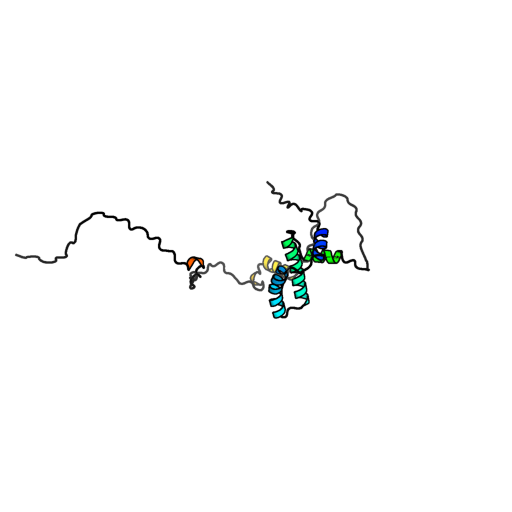A 1 185 ? -35.065 38.660 66.024 1.00 51.59 185 SER A N 1
ATOM 1415 C CA . SER A 1 185 ? -33.972 39.368 66.669 1.00 51.59 185 SER A CA 1
ATOM 1416 C C . SER A 1 185 ? -33.514 38.671 67.958 1.00 51.59 185 SER A C 1
ATOM 1418 O O . SER A 1 185 ? -34.323 38.310 68.813 1.00 51.59 185 SER A O 1
ATOM 1420 N N . SER A 1 186 ? -32.199 38.513 68.119 1.00 53.91 186 SER A N 1
ATOM 1421 C CA . SER A 1 186 ? -31.574 38.082 69.373 1.00 53.91 186 SER A CA 1
ATOM 1422 C C . SER A 1 186 ? -31.647 39.202 70.413 1.00 53.91 186 SER A C 1
ATOM 1424 O O . SER A 1 186 ? -30.820 40.109 70.399 1.00 53.91 186 SER A O 1
ATOM 1426 N N . GLN A 1 187 ? -32.595 39.106 71.345 1.00 56.12 187 GLN A N 1
ATOM 1427 C CA . GLN A 1 187 ? -32.630 39.915 72.563 1.00 56.12 187 GLN A CA 1
ATOM 1428 C C . GLN A 1 187 ? -32.381 38.992 73.763 1.00 56.12 187 GLN A C 1
ATOM 1430 O O . GLN A 1 187 ? -33.265 38.258 74.201 1.00 56.12 187 GLN A O 1
ATOM 1435 N N . ARG A 1 188 ? -31.153 39.008 74.288 1.00 50.91 188 ARG A N 1
ATOM 1436 C CA . ARG A 1 188 ? -30.876 38.557 75.654 1.00 50.91 188 ARG A CA 1
ATOM 1437 C C . ARG A 1 188 ? -31.006 39.782 76.543 1.00 50.91 188 ARG A C 1
ATOM 1439 O O . ARG A 1 188 ? -30.162 40.656 76.419 1.00 50.91 188 ARG A O 1
ATOM 1446 N N . ASP A 1 189 ? -32.017 39.838 77.403 1.00 47.00 189 ASP A N 1
ATOM 1447 C CA . ASP A 1 189 ? -31.883 40.516 78.693 1.00 47.00 189 ASP A CA 1
ATOM 1448 C C . ASP A 1 189 ? -33.023 40.169 79.664 1.00 47.00 189 ASP A C 1
ATOM 1450 O O . ASP A 1 189 ? -34.144 39.883 79.247 1.00 47.00 189 ASP A O 1
ATOM 1454 N N . ALA A 1 190 ? -32.685 40.256 80.952 1.00 50.62 190 ALA A N 1
ATOM 1455 C CA . ALA A 1 190 ? -33.443 39.967 82.176 1.00 50.62 190 ALA A CA 1
ATOM 1456 C C . ALA A 1 190 ? -33.546 38.492 82.626 1.00 50.62 190 ALA A C 1
ATOM 1458 O O . ALA A 1 190 ? -34.024 37.610 81.913 1.00 50.62 190 ALA A O 1
ATOM 1459 N N . PRO A 1 191 ? -33.179 38.239 83.895 1.00 63.28 191 PRO A N 1
ATOM 1460 C CA . PRO A 1 191 ? -34.241 38.021 84.878 1.00 63.28 191 PRO A CA 1
ATOM 1461 C C . PRO A 1 191 ? -34.233 39.033 86.034 1.00 63.28 191 PRO A C 1
ATOM 1463 O O . PRO A 1 191 ? -33.220 39.284 86.684 1.00 63.28 191 PRO A O 1
ATOM 1466 N N . SER A 1 192 ? -35.422 39.578 86.289 1.00 54.84 192 SER A N 1
ATOM 1467 C CA . SER A 1 192 ? -35.799 40.301 87.501 1.00 54.84 192 SER A CA 1
ATOM 1468 C C . SER A 1 192 ? -35.892 39.318 88.672 1.00 54.84 192 SER A C 1
ATOM 1470 O O . SER A 1 192 ? -36.579 38.302 88.565 1.00 54.84 192 SER A O 1
ATOM 1472 N N . THR A 1 193 ? -35.227 39.637 89.781 1.00 62.84 193 THR A N 1
ATOM 1473 C CA . THR A 1 193 ? -35.468 39.002 91.082 1.00 62.84 193 THR A CA 1
ATOM 1474 C C . THR A 1 193 ? -36.059 40.044 92.023 1.00 6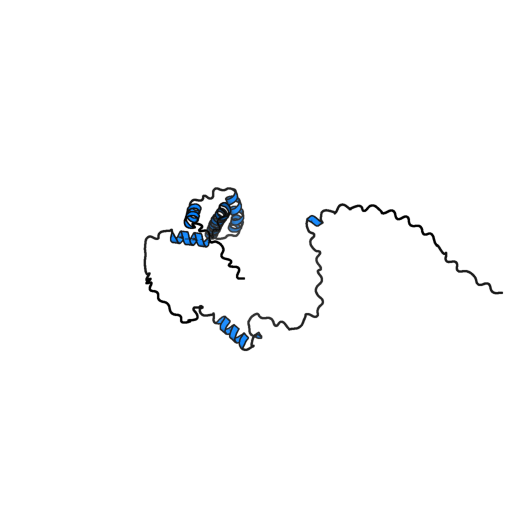2.84 193 THR A C 1
ATOM 1476 O O . THR A 1 193 ? -35.633 41.201 92.017 1.00 62.84 193 THR A O 1
ATOM 1479 N N . ALA A 1 194 ? -37.079 39.585 92.746 1.00 52.91 194 ALA A N 1
ATOM 1480 C CA . ALA A 1 194 ? -37.841 40.255 93.792 1.00 52.91 194 ALA A CA 1
ATOM 1481 C C . ALA A 1 194 ? -36.995 40.774 94.965 1.00 52.91 194 ALA A C 1
ATOM 1483 O O . ALA A 1 194 ? -35.886 40.236 95.187 1.00 52.91 194 ALA A O 1
#

Foldseek 3Di:
DDPPPPDPPPPPVVVVLLVVLVVDDQPDPVLVVVLCVVLVVCVVVVHDVVVSVVSNQQSSQVVSCVVVVNDDHPVVSVVVVVVPPDDPDDDDDDDDDDDDDDDDDDDDDPDPPDDPVVVVVVVCVVVVVNVPPPPDDDDDPDDDPDDDDDDPDDDDDDPVRPPDDDPPPDPPPPDPDDDDDDPDDDDDDDDDDD

Radius of gyration: 39.28 Å; chains: 1; bounding box: 65×85×120 Å

pLDDT: mean 70.35, std 18.81, range [28.61, 95.19]

Sequence (194 aa):
MDVDTSLPSVPYDREVIYTALTQFDETDAEFQAGIQTIIGPMQSSGVAPEQIEETKKRAKVFFWSQKTGNQVDYADYKAWLSSNSIPAATTTSATATVGGTEGGAEKEKEKEPYPASFDAIVELITTGKTDQIPGIRDIPLKINEEPPTQATMSRPLKPWEKAEMPAFDLPKSNSQEDAAMDSVSSQRDAPSTA